Protein AF-0000000080246637 (afdb_homodimer)

Structure (mmCIF, N/CA/C/O backbone):
data_AF-0000000080246637-model_v1
#
loop_
_entity.id
_entity.type
_entity.pdbx_description
1 polymer 'BTB domain-containing protein'
#
loop_
_atom_site.group_PDB
_atom_site.id
_atom_site.type_symbol
_atom_site.label_atom_id
_atom_site.label_alt_id
_atom_site.label_comp_id
_atom_site.label_asym_id
_atom_site.label_entity_id
_atom_site.label_seq_id
_atom_site.pdbx_PDB_ins_code
_atom_site.Cartn_x
_atom_site.Cartn_y
_atom_site.Cartn_z
_atom_site.occupancy
_atom_site.B_iso_or_equiv
_atom_site.auth_seq_id
_atom_site.auth_comp_id
_atom_site.auth_asym_id
_atom_site.auth_atom_id
_atom_site.pdbx_PDB_model_num
ATOM 1 N N . MET A 1 1 ? 17.344 -1.914 19.312 1 28.52 1 MET A N 1
ATOM 2 C CA . MET A 1 1 ? 17.156 -2.797 18.172 1 28.52 1 MET A CA 1
ATOM 3 C C . MET A 1 1 ? 15.68 -3.088 17.938 1 28.52 1 MET A C 1
ATOM 5 O O . MET A 1 1 ? 15.039 -3.732 18.766 1 28.52 1 MET A O 1
ATOM 9 N N . LYS A 1 2 ? 14.945 -2.135 17.312 1 41.81 2 LYS A N 1
ATOM 10 C CA . LYS A 1 2 ? 13.5 -2.355 17.344 1 41.81 2 LYS A CA 1
ATOM 11 C C . LYS A 1 2 ? 13.148 -3.773 16.906 1 41.81 2 LYS A C 1
ATOM 13 O O . LYS A 1 2 ? 13.766 -4.312 15.984 1 41.81 2 LYS A O 1
ATOM 18 N N . LYS A 1 3 ? 12.688 -4.676 17.812 1 47.06 3 LYS A N 1
ATOM 19 C CA . LYS A 1 3 ? 12.352 -6.094 17.703 1 47.06 3 LYS A CA 1
ATOM 20 C C . LYS A 1 3 ? 11.656 -6.387 16.375 1 47.06 3 LYS A C 1
ATOM 22 O O . LYS A 1 3 ? 10.734 -5.676 15.977 1 47.06 3 LYS A O 1
ATOM 27 N N . CYS A 1 4 ? 12.594 -6.945 15.523 1 52.56 4 CYS A N 1
ATOM 28 C CA . CYS A 1 4 ? 11.945 -7.488 14.336 1 52.56 4 CYS A CA 1
ATOM 29 C C . CYS A 1 4 ? 10.742 -8.352 14.719 1 52.56 4 CYS A C 1
ATOM 31 O O . CYS A 1 4 ? 10.891 -9.344 15.438 1 52.56 4 CYS A O 1
ATOM 33 N N . ASN A 1 5 ? 9.609 -7.727 14.891 1 66.56 5 ASN A N 1
ATOM 34 C CA . ASN A 1 5 ? 8.414 -8.523 15.141 1 66.56 5 ASN A CA 1
ATOM 35 C C . ASN A 1 5 ? 8.016 -9.344 13.914 1 66.56 5 ASN A C 1
ATOM 37 O O . ASN A 1 5 ? 7.121 -8.945 13.164 1 66.56 5 ASN A O 1
ATOM 41 N N . TRP A 1 6 ? 8.883 -10.414 13.688 1 72.62 6 TRP A N 1
ATOM 42 C CA . TRP A 1 6 ? 8.586 -11.281 12.547 1 72.62 6 TRP A CA 1
ATOM 43 C C . TRP A 1 6 ? 7.203 -11.914 12.695 1 72.62 6 TRP A C 1
ATOM 45 O O . TRP A 1 6 ? 6.773 -12.234 13.805 1 72.62 6 TRP A O 1
ATOM 55 N N . GLY A 1 7 ? 6.508 -11.969 11.641 1 84.06 7 GLY A N 1
ATOM 56 C CA . GLY A 1 7 ? 5.246 -12.68 11.633 1 84.06 7 GLY A CA 1
ATOM 57 C C . GLY A 1 7 ? 4.047 -11.789 11.875 1 84.06 7 GLY A C 1
ATOM 58 O O . GLY A 1 7 ? 2.908 -12.258 11.922 1 84.06 7 GLY A O 1
ATOM 59 N N . TRP A 1 8 ? 4.328 -10.531 11.969 1 90 8 TRP A N 1
ATOM 60 C CA . TRP A 1 8 ? 3.242 -9.594 12.242 1 90 8 TRP A CA 1
ATOM 61 C C . TRP A 1 8 ? 2.24 -9.57 11.094 1 90 8 TRP A C 1
ATOM 63 O O . TRP A 1 8 ? 1.078 -9.203 11.281 1 90 8 TRP A O 1
ATOM 73 N N . GLN A 1 9 ? 2.643 -10.008 9.953 1 91.25 9 GLN A N 1
ATOM 74 C CA . GLN A 1 9 ? 1.816 -9.953 8.758 1 91.25 9 GLN A CA 1
ATOM 75 C C . GLN A 1 9 ? 0.563 -10.812 8.906 1 91.25 9 GLN A C 1
ATOM 77 O O . GLN A 1 9 ? -0.467 -10.531 8.297 1 91.25 9 GLN A O 1
ATOM 82 N N . GLY A 1 10 ? 0.674 -11.844 9.703 1 90.88 10 GLY A N 1
ATOM 83 C CA . GLY A 1 10 ? -0.47 -12.703 9.938 1 90.88 10 GLY A CA 1
ATOM 84 C C . GLY A 1 10 ? -1.619 -12 10.633 1 90.88 10 GLY A C 1
ATOM 85 O O . GLY A 1 10 ? -2.777 -12.406 10.492 1 90.88 10 GLY A O 1
ATOM 86 N N . SER A 1 11 ? -1.27 -10.953 11.312 1 90.88 11 SER A N 1
ATOM 87 C CA . SER A 1 11 ? -2.289 -10.211 12.047 1 90.88 11 SER A CA 1
ATOM 88 C C . SER A 1 11 ? -2.838 -9.055 11.211 1 90.88 11 SER A C 1
ATOM 90 O O . SER A 1 11 ? -3.871 -8.477 11.547 1 90.88 11 SER A O 1
ATOM 92 N N . ALA A 1 12 ? -2.137 -8.758 10.133 1 93.19 12 ALA A N 1
ATOM 93 C CA . ALA A 1 12 ? -2.557 -7.691 9.234 1 93.19 12 ALA A CA 1
ATOM 94 C C . ALA A 1 12 ? -3.248 -8.25 7.996 1 93.19 12 ALA A C 1
ATOM 96 O O . ALA A 1 12 ? -2.613 -8.445 6.957 1 93.19 12 ALA A O 1
ATOM 97 N N . LYS A 1 13 ? -4.52 -8.383 8.023 1 92.56 13 LYS A N 1
ATOM 98 C CA . LYS A 1 13 ? -5.281 -9.102 7.004 1 92.56 13 LYS A CA 1
ATOM 99 C C . LYS A 1 13 ? -5.477 -8.234 5.762 1 92.56 13 LYS A C 1
ATOM 101 O O . LYS A 1 13 ? -5.512 -8.75 4.641 1 92.56 13 LYS A O 1
ATOM 106 N N . LYS A 1 14 ? -5.57 -6.91 6.008 1 95.44 14 LYS A N 1
ATOM 107 C CA . LYS A 1 14 ? -5.828 -5.992 4.902 1 95.44 14 LYS A CA 1
ATOM 108 C C . LYS A 1 14 ? -4.59 -5.16 4.578 1 95.44 14 LYS A C 1
ATOM 110 O O . LYS A 1 14 ? -3.744 -4.934 5.449 1 95.44 14 LYS A O 1
ATOM 115 N N . LEU A 1 15 ? -4.539 -4.777 3.387 1 97.25 15 LEU A N 1
ATOM 116 C CA . LEU A 1 15 ? -3.445 -3.918 2.945 1 97.25 15 LEU A CA 1
ATOM 117 C C . LEU A 1 15 ? -3.354 -2.664 3.809 1 97.25 15 LEU A C 1
ATOM 119 O O . LEU A 1 15 ? -2.256 -2.219 4.152 1 97.25 15 LEU A O 1
ATOM 123 N N . ALA A 1 16 ? -4.504 -2.117 4.156 1 97.12 16 ALA A N 1
ATOM 124 C CA . ALA A 1 16 ? -4.547 -0.916 4.988 1 97.12 16 ALA A CA 1
ATOM 125 C C . ALA A 1 16 ? -3.859 -1.15 6.328 1 97.12 16 ALA A C 1
ATOM 127 O O . ALA A 1 16 ? -3.123 -0.289 6.816 1 97.12 16 ALA A O 1
ATOM 128 N N . ASP A 1 17 ? -4.086 -2.326 6.895 1 97.19 17 ASP A N 1
ATOM 129 C CA . ASP A 1 17 ? -3.451 -2.678 8.164 1 97.19 17 ASP A CA 1
ATOM 130 C C . ASP A 1 17 ? -1.939 -2.809 8 1 97.19 17 ASP A C 1
ATOM 132 O O . ASP A 1 17 ? -1.179 -2.375 8.867 1 97.19 17 ASP A O 1
ATOM 136 N N . ARG A 1 18 ? -1.53 -3.355 6.98 1 97.5 18 ARG A N 1
ATOM 137 C CA . ARG A 1 18 ? -0.109 -3.557 6.719 1 97.5 18 ARG A CA 1
ATOM 138 C C . ARG A 1 18 ? 0.598 -2.227 6.48 1 97.5 18 ARG A C 1
ATOM 140 O O . ARG A 1 18 ? 1.72 -2.021 6.953 1 97.5 18 ARG A O 1
ATOM 147 N N . GLY A 1 19 ? -0.069 -1.376 5.715 1 98.12 19 GLY A N 1
ATOM 148 C CA . GLY A 1 19 ? 0.477 -0.044 5.512 1 98.12 19 GLY A CA 1
ATOM 149 C C . GLY A 1 19 ? 0.604 0.751 6.797 1 98.12 19 GLY A C 1
ATOM 150 O O . GLY A 1 19 ? 1.607 1.434 7.016 1 98.12 19 GLY A O 1
ATOM 151 N N . ALA A 1 20 ? -0.453 0.662 7.625 1 97.56 20 ALA A N 1
ATOM 152 C CA . ALA A 1 20 ? -0.411 1.35 8.914 1 97.56 20 ALA A CA 1
ATOM 153 C C . ALA A 1 20 ? 0.743 0.84 9.773 1 97.56 20 ALA A C 1
ATOM 155 O O . ALA A 1 20 ? 1.457 1.629 10.391 1 97.56 20 ALA A O 1
ATOM 156 N N . TYR A 1 21 ? 0.922 -0.416 9.812 1 97.25 21 TYR A N 1
ATOM 157 C CA . TYR A 1 21 ? 2.008 -1.018 10.578 1 97.25 21 TYR A CA 1
ATOM 158 C C . TYR A 1 21 ? 3.363 -0.562 10.047 1 97.25 21 TYR A C 1
ATOM 160 O O . TYR A 1 21 ? 4.27 -0.264 10.828 1 97.25 21 TYR A O 1
ATOM 168 N N . LEU A 1 22 ? 3.512 -0.523 8.789 1 97.75 22 LEU A N 1
ATOM 169 C CA . LEU A 1 22 ? 4.746 -0.088 8.148 1 97.75 22 LEU A CA 1
ATOM 170 C C . LEU A 1 22 ? 5.125 1.32 8.594 1 97.75 22 LEU A C 1
ATOM 172 O O . LEU A 1 22 ? 6.27 1.569 8.984 1 97.75 22 LEU A O 1
ATOM 176 N N . LEU A 1 23 ? 4.16 2.193 8.516 1 97.75 23 LEU A N 1
ATOM 177 C CA . LEU A 1 23 ? 4.406 3.592 8.852 1 97.75 23 LEU A CA 1
ATOM 178 C C . LEU A 1 23 ? 4.793 3.742 10.32 1 97.75 23 LEU A C 1
ATOM 180 O O . LEU A 1 23 ? 5.66 4.555 10.656 1 97.75 23 LEU A O 1
ATOM 184 N N . LYS A 1 24 ? 4.18 2.943 11.102 1 96.38 24 LYS A N 1
ATOM 185 C CA . LYS A 1 24 ? 4.367 3.082 12.547 1 96.38 24 LYS A CA 1
ATOM 186 C C . LYS A 1 24 ? 5.637 2.375 13.008 1 96.38 24 LYS A C 1
ATOM 188 O O . LYS A 1 24 ? 6.34 2.863 13.898 1 96.38 24 LYS A O 1
ATOM 193 N N . ASN A 1 25 ? 5.965 1.169 12.352 1 95.94 25 ASN A N 1
ATOM 194 C CA . ASN A 1 25 ? 7.02 0.319 12.891 1 95.94 25 ASN A CA 1
ATOM 195 C C . ASN A 1 25 ? 8.219 0.258 11.953 1 95.94 25 ASN A C 1
ATOM 197 O O . ASN A 1 25 ? 9.297 -0.193 12.344 1 95.94 25 ASN A O 1
ATOM 201 N N . LEU A 1 26 ? 8.086 0.617 10.758 1 96.19 26 LEU A N 1
ATOM 202 C CA . LEU A 1 26 ? 9.141 0.705 9.758 1 96.19 26 LEU A CA 1
ATOM 203 C C . LEU A 1 26 ? 9.867 -0.628 9.617 1 96.19 26 LEU A C 1
ATOM 205 O O . LEU A 1 26 ? 11.102 -0.678 9.672 1 96.19 26 LEU A O 1
ATOM 209 N N . PRO A 1 27 ? 9.125 -1.718 9.438 1 94.38 27 PRO A N 1
ATOM 210 C CA . PRO A 1 27 ? 9.82 -2.982 9.18 1 94.38 27 PRO A CA 1
ATOM 211 C C . PRO A 1 27 ? 10.688 -2.934 7.922 1 94.38 27 PRO A C 1
ATOM 213 O O . PRO A 1 27 ? 11.586 -3.76 7.758 1 94.38 27 PRO A O 1
ATOM 216 N N . PHE A 1 28 ? 10.328 -2.07 7.074 1 95.62 28 PHE A N 1
ATOM 217 C CA . PHE A 1 28 ? 11.164 -1.709 5.93 1 95.62 28 PHE A CA 1
ATOM 218 C C . PHE A 1 28 ? 11.719 -0.301 6.094 1 95.62 28 PHE A C 1
ATOM 220 O O . PHE A 1 28 ? 10.992 0.626 6.449 1 95.62 28 PHE A O 1
ATOM 227 N N . PRO A 1 29 ? 12.938 -0.172 5.867 1 95.44 29 PRO A N 1
ATOM 228 C CA . PRO A 1 29 ? 13.555 1.123 6.16 1 95.44 29 PRO A CA 1
ATOM 229 C C . PRO A 1 29 ? 12.969 2.26 5.328 1 95.44 29 PRO A C 1
ATOM 231 O O . PRO A 1 29 ? 12.727 2.094 4.129 1 95.44 29 PRO A O 1
ATOM 234 N N . ALA A 1 30 ? 12.758 3.352 5.992 1 97.75 30 ALA A N 1
ATOM 235 C CA . ALA A 1 30 ? 12.305 4.559 5.301 1 97.75 30 ALA A CA 1
ATOM 236 C C . ALA A 1 30 ? 13.375 5.074 4.348 1 97.75 30 ALA A C 1
ATOM 238 O O . ALA A 1 30 ? 14.57 4.895 4.59 1 97.75 30 ALA A O 1
ATOM 239 N N . ASP A 1 31 ? 12.922 5.73 3.287 1 97.06 31 ASP A N 1
ATOM 240 C CA . ASP A 1 31 ? 13.883 6.266 2.328 1 97.06 31 ASP A CA 1
ATOM 241 C C . ASP A 1 31 ? 13.719 7.77 2.154 1 97.06 31 ASP A C 1
ATOM 243 O O . ASP A 1 31 ? 14.367 8.383 1.309 1 97.06 31 ASP A O 1
ATOM 247 N N . ILE A 1 32 ? 12.852 8.398 2.949 1 98.12 32 ILE A N 1
ATOM 248 C CA . ILE A 1 32 ? 12.68 9.844 2.963 1 98.12 32 ILE A CA 1
ATOM 249 C C . ILE A 1 32 ? 12.289 10.305 4.363 1 98.12 32 ILE A C 1
ATOM 251 O O . ILE A 1 32 ? 11.602 9.586 5.09 1 98.12 32 ILE A O 1
ATOM 255 N N . VAL A 1 33 ? 12.734 11.43 4.707 1 98.19 33 VAL A N 1
ATOM 256 C CA . VAL A 1 33 ? 12.391 12.023 5.996 1 98.19 33 VAL A CA 1
ATOM 257 C C . VAL A 1 33 ? 11.797 13.414 5.777 1 98.19 3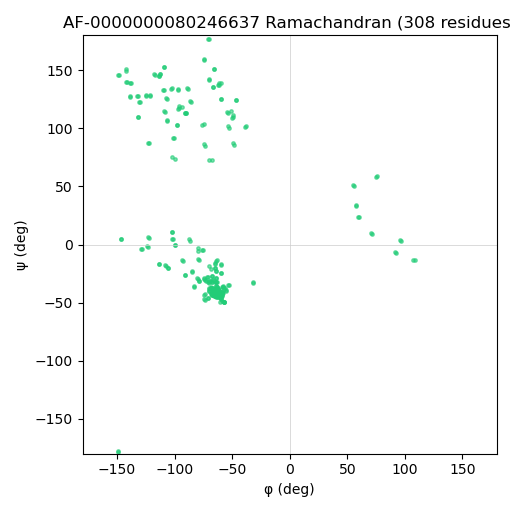3 VAL A C 1
ATOM 259 O O . VAL A 1 33 ? 12.391 14.25 5.094 1 98.19 33 VAL A O 1
ATOM 262 N N . PHE A 1 34 ? 10.703 13.586 6.352 1 97.62 34 PHE A N 1
ATOM 263 C CA . PHE A 1 34 ? 10.062 14.898 6.297 1 97.62 34 PHE A CA 1
ATOM 264 C C . PHE A 1 34 ? 10.375 15.703 7.551 1 97.62 34 PHE A C 1
ATOM 266 O O . PHE A 1 34 ? 10.289 15.188 8.664 1 97.62 34 PHE A O 1
ATOM 273 N N . GLU A 1 35 ? 10.734 16.906 7.355 1 96.5 35 GLU A N 1
ATOM 274 C CA . GLU A 1 35 ? 11 17.828 8.461 1 96.5 35 GLU A CA 1
ATOM 275 C C . GLU A 1 35 ? 9.891 18.859 8.594 1 96.5 35 GLU A C 1
ATOM 277 O O . GLU A 1 35 ? 9.781 19.766 7.773 1 96.5 35 GLU A O 1
ATOM 282 N N . CYS A 1 36 ? 9.141 18.672 9.586 1 93.88 36 CYS A N 1
ATOM 283 C CA . CYS A 1 36 ? 8.055 19.609 9.844 1 93.88 36 CYS A CA 1
ATOM 284 C C . CYS A 1 36 ? 8.5 20.734 10.766 1 93.88 36 CYS A C 1
ATOM 286 O O . CYS A 1 36 ? 8.875 20.484 11.914 1 93.88 36 CYS A O 1
ATOM 288 N N . ASP A 1 37 ? 8.531 21.875 10.227 1 87.44 37 ASP A N 1
ATOM 289 C CA . ASP A 1 37 ? 8.859 23.062 11.023 1 87.44 37 ASP A CA 1
ATOM 290 C C . ASP A 1 37 ? 7.59 23.797 11.453 1 87.44 37 ASP A C 1
ATOM 292 O O . ASP A 1 37 ? 6.871 24.344 10.617 1 87.44 37 ASP A O 1
ATOM 296 N N . HIS A 1 38 ? 7.273 23.594 12.688 1 80.75 38 HIS A N 1
ATOM 297 C CA . HIS A 1 38 ? 6.094 24.266 13.227 1 80.75 38 HIS A CA 1
ATOM 298 C C . HIS A 1 38 ? 6.41 24.953 14.555 1 80.75 38 HIS A C 1
ATOM 300 O O . HIS A 1 38 ? 6.879 24.312 15.5 1 80.75 38 HIS A O 1
ATOM 306 N N . ASP A 1 39 ? 6.195 26.234 14.68 1 80.44 39 ASP A N 1
ATOM 307 C CA . ASP A 1 39 ? 6.371 27.062 15.867 1 80.44 39 ASP A CA 1
ATOM 308 C C . ASP A 1 39 ? 7.805 26.984 16.391 1 80.44 39 ASP A C 1
ATOM 310 O O . ASP A 1 39 ? 8.031 26.906 17.594 1 80.44 39 ASP A O 1
ATOM 314 N N . GLY A 1 40 ? 8.797 26.844 15.523 1 81.25 40 GLY A N 1
ATOM 315 C CA . GLY A 1 40 ? 10.203 26.875 15.914 1 81.25 40 GLY A CA 1
ATOM 316 C C . GLY A 1 40 ? 10.758 25.5 16.219 1 81.25 40 GLY A C 1
ATOM 317 O O . GLY A 1 40 ? 11.945 25.359 16.531 1 81.25 40 GLY A O 1
ATOM 318 N N . VAL A 1 41 ? 9.945 24.531 16.25 1 86.62 41 VAL A N 1
ATOM 319 C CA . VAL A 1 41 ? 10.391 23.172 16.531 1 86.62 41 VAL A CA 1
ATOM 320 C C . VAL A 1 41 ? 10.367 22.344 15.25 1 86.62 41 VAL A C 1
ATOM 322 O O . VAL A 1 41 ? 9.375 22.359 14.516 1 86.62 41 VAL A O 1
ATOM 325 N N . VAL A 1 42 ? 11.484 21.75 14.938 1 90.38 42 VAL A N 1
ATOM 326 C CA . VAL A 1 42 ? 11.555 20.875 13.766 1 90.38 42 VAL A CA 1
ATOM 327 C C . VAL A 1 42 ? 11.367 19.422 14.188 1 90.38 42 VAL A C 1
ATOM 329 O O . VAL A 1 42 ? 12.102 18.922 15.039 1 90.38 42 VAL A O 1
ATOM 332 N N . GLU A 1 43 ? 10.328 18.828 13.695 1 94.69 43 GLU A N 1
ATOM 333 C CA . GLU A 1 43 ? 10.086 17.406 13.922 1 94.69 43 GLU A CA 1
ATOM 334 C C . GLU A 1 43 ? 10.203 16.609 12.625 1 94.69 43 GLU A C 1
ATOM 336 O O . GLU A 1 43 ? 9.891 17.125 11.547 1 94.69 43 GLU A O 1
ATOM 341 N N . THR A 1 44 ? 10.68 15.398 12.789 1 96.31 44 THR A N 1
ATOM 342 C CA . THR A 1 44 ? 10.938 14.602 11.594 1 96.31 44 THR A CA 1
ATOM 343 C C . THR A 1 44 ? 10 13.406 11.523 1 96.31 44 THR A C 1
ATOM 345 O O . THR A 1 44 ? 9.602 12.859 12.555 1 96.31 44 THR A O 1
ATOM 348 N N . ILE A 1 45 ? 9.586 13.008 10.328 1 97.56 45 ILE A N 1
ATOM 349 C CA . ILE A 1 45 ? 8.734 11.852 10.078 1 97.56 45 ILE A CA 1
ATOM 350 C C . ILE A 1 45 ? 9.328 11.008 8.953 1 97.56 45 ILE A C 1
ATOM 352 O O . ILE A 1 45 ? 9.375 11.438 7.801 1 97.56 45 ILE A O 1
ATOM 356 N N . PRO A 1 46 ? 9.82 9.836 9.32 1 98.38 46 PRO A N 1
ATOM 357 C CA . PRO A 1 46 ? 10.273 8.938 8.258 1 98.38 46 PRO A CA 1
ATOM 358 C C . PRO A 1 46 ? 9.117 8.367 7.434 1 98.38 46 PRO A C 1
ATOM 360 O O . PRO A 1 46 ? 8.039 8.102 7.973 1 98.38 46 PRO A O 1
ATOM 363 N N . ALA A 1 47 ? 9.289 8.234 6.168 1 98.5 47 ALA A N 1
ATOM 364 C CA . ALA A 1 47 ? 8.258 7.711 5.266 1 98.5 47 ALA A CA 1
ATOM 365 C C . ALA A 1 47 ? 8.891 6.973 4.09 1 98.5 47 ALA A C 1
ATOM 367 O O . ALA A 1 47 ? 10.094 6.723 4.078 1 98.5 47 ALA A O 1
ATOM 368 N N . HIS A 1 48 ? 8.125 6.484 3.189 1 98.56 48 HIS A N 1
ATOM 369 C CA . HIS A 1 48 ? 8.555 5.766 1.995 1 98.56 48 HIS A CA 1
ATOM 370 C C . HIS A 1 48 ? 8.07 6.461 0.729 1 98.56 48 HIS A C 1
ATOM 372 O O . HIS A 1 48 ? 6.871 6.695 0.566 1 98.56 48 HIS A O 1
ATOM 378 N N . LYS A 1 49 ? 8.961 6.723 -0.189 1 98.19 49 LYS A N 1
ATOM 379 C CA . LYS A 1 49 ? 8.641 7.457 -1.41 1 98.19 49 LYS A CA 1
ATOM 380 C C . LYS A 1 49 ? 7.516 6.777 -2.182 1 98.19 49 LYS A C 1
ATOM 382 O O . LYS A 1 49 ? 6.641 7.449 -2.734 1 98.19 49 LYS A O 1
ATOM 387 N N . ILE A 1 50 ? 7.527 5.457 -2.18 1 98.19 50 ILE A N 1
ATOM 388 C CA . ILE A 1 50 ? 6.609 4.711 -3.033 1 98.19 50 ILE A CA 1
ATOM 389 C C . ILE A 1 50 ? 5.172 4.984 -2.607 1 98.19 50 ILE A C 1
ATOM 391 O O . ILE A 1 50 ? 4.289 5.156 -3.453 1 98.19 50 ILE A O 1
ATOM 395 N N . PHE A 1 51 ? 4.848 5.098 -1.33 1 98.38 51 PHE A N 1
ATOM 396 C CA . PHE A 1 51 ? 3.498 5.371 -0.847 1 98.38 51 PHE A CA 1
ATOM 397 C C . PHE A 1 51 ? 3.102 6.812 -1.143 1 98.38 51 PHE A C 1
ATOM 399 O O . PHE A 1 51 ? 1.919 7.109 -1.327 1 98.38 51 PHE A O 1
ATOM 406 N N . LEU A 1 52 ? 4.07 7.676 -1.215 1 97.88 52 LEU A N 1
ATOM 407 C CA . LEU A 1 52 ? 3.818 9.07 -1.575 1 97.88 52 LEU A CA 1
ATOM 408 C C . LEU A 1 52 ? 3.521 9.195 -3.064 1 97.88 52 LEU A C 1
ATOM 410 O O . LEU A 1 52 ? 2.58 9.891 -3.457 1 97.88 52 LEU A O 1
ATOM 414 N N . VAL A 1 53 ? 4.293 8.5 -3.846 1 97.19 53 VAL A N 1
ATOM 415 C CA . VAL A 1 53 ? 4.184 8.578 -5.297 1 97.19 53 VAL A CA 1
ATOM 416 C C . VAL A 1 53 ? 2.828 8.031 -5.746 1 97.19 53 VAL A C 1
ATOM 418 O O . VAL A 1 53 ? 2.162 8.625 -6.598 1 97.19 53 VAL A O 1
ATOM 421 N N . ILE A 1 54 ? 2.387 6.945 -5.145 1 97.06 54 ILE A N 1
ATOM 422 C CA . ILE A 1 54 ? 1.157 6.328 -5.633 1 97.06 54 ILE A CA 1
ATOM 423 C C . ILE A 1 54 ? -0.051 7.098 -5.102 1 97.06 54 ILE A C 1
ATOM 425 O O . ILE A 1 54 ? -1.168 6.93 -5.598 1 97.06 54 ILE A O 1
ATOM 429 N N . GLY A 1 55 ? 0.143 7.973 -4.141 1 97.56 55 GLY A N 1
ATOM 430 C CA . GLY A 1 55 ? -0.988 8.672 -3.551 1 97.56 55 GLY A CA 1
ATOM 431 C C . GLY A 1 55 ? -1.06 10.133 -3.945 1 97.56 55 GLY A C 1
ATOM 432 O O . GLY A 1 55 ? -2.105 10.773 -3.801 1 97.56 55 GLY A O 1
ATOM 433 N N . SER A 1 56 ? 0.036 10.633 -4.418 1 97.12 56 SER A N 1
ATOM 434 C CA . SER A 1 56 ? 0.119 12.07 -4.648 1 97.12 56 SER A CA 1
ATOM 435 C C . SER A 1 56 ? 0.839 12.383 -5.953 1 97.12 56 SER A C 1
ATOM 437 O O . SER A 1 56 ? 2.006 12.023 -6.129 1 97.12 56 SER A O 1
ATOM 439 N N . GLU A 1 57 ? 0.214 13.156 -6.777 1 96.06 57 GLU A N 1
ATOM 440 C CA . GLU A 1 57 ? 0.833 13.539 -8.047 1 96.06 57 GLU A CA 1
ATOM 441 C C . GLU A 1 57 ? 2.021 14.469 -7.816 1 96.06 57 GLU A C 1
ATOM 443 O O . GLU A 1 57 ? 2.994 14.438 -8.57 1 96.06 57 GLU A O 1
ATOM 448 N N . VAL A 1 58 ? 1.956 15.234 -6.824 1 96.19 58 VAL A N 1
ATOM 449 C CA . VAL A 1 58 ? 3.025 16.172 -6.496 1 96.19 58 VAL A CA 1
ATOM 450 C C . VAL A 1 58 ? 4.273 15.406 -6.062 1 96.19 58 VAL A C 1
ATOM 452 O O . VAL A 1 58 ? 5.375 15.68 -6.543 1 96.19 58 VAL A O 1
ATOM 455 N N . PHE A 1 59 ? 4.09 14.422 -5.273 1 96.5 59 PHE A N 1
ATOM 456 C CA . PHE A 1 59 ? 5.238 13.633 -4.84 1 96.5 59 PHE A CA 1
ATOM 457 C C . PHE A 1 59 ? 5.746 12.742 -5.973 1 96.5 59 PHE A C 1
ATOM 459 O O . PHE A 1 59 ? 6.938 12.445 -6.051 1 96.5 59 PHE A O 1
ATOM 466 N N . GLU A 1 60 ? 4.824 12.344 -6.812 1 96.62 60 GLU A N 1
ATOM 467 C CA . GLU A 1 60 ? 5.289 11.625 -7.992 1 96.62 60 GLU A CA 1
ATOM 468 C C . GLU A 1 60 ? 6.223 12.5 -8.836 1 96.62 60 GLU A C 1
ATOM 470 O O . GLU A 1 60 ? 7.285 12.047 -9.258 1 96.62 60 GLU A O 1
ATOM 475 N N . ALA A 1 61 ? 5.848 13.703 -9.055 1 94.44 61 ALA A N 1
ATOM 476 C CA . ALA A 1 61 ? 6.684 14.633 -9.805 1 94.44 61 ALA A CA 1
ATOM 477 C C . ALA A 1 61 ? 7.996 14.906 -9.07 1 94.44 61 ALA A C 1
ATOM 479 O O . ALA A 1 61 ? 9.055 14.992 -9.695 1 94.44 61 ALA A O 1
ATOM 480 N N . MET A 1 62 ? 7.961 14.953 -7.785 1 94.25 62 MET A N 1
ATOM 481 C CA . MET A 1 62 ? 9.125 15.289 -6.969 1 94.25 62 MET A CA 1
ATOM 482 C C . MET A 1 62 ? 10.156 14.172 -7.004 1 94.25 62 MET A C 1
ATOM 484 O O . MET A 1 62 ? 11.359 14.43 -7.105 1 94.25 62 MET A O 1
ATOM 488 N N . PHE A 1 63 ? 9.641 12.906 -7.012 1 95 63 PHE A N 1
ATOM 489 C CA . PHE A 1 63 ? 10.562 11.789 -6.832 1 95 63 PHE A CA 1
ATOM 490 C C . PHE A 1 63 ? 10.797 11.062 -8.148 1 95 63 PHE A C 1
ATOM 492 O O . PHE A 1 63 ? 11.766 10.312 -8.289 1 95 63 PHE A O 1
ATOM 499 N N . CYS A 1 64 ? 9.898 11.219 -9.102 1 93.19 64 CYS A N 1
ATOM 500 C CA . CYS A 1 64 ? 10.016 10.469 -10.344 1 93.19 64 CYS A CA 1
ATOM 501 C C . CYS A 1 64 ? 10.047 11.406 -11.547 1 93.19 64 CYS A C 1
ATOM 503 O O . CYS A 1 64 ? 10.125 10.953 -12.695 1 93.19 64 CYS A O 1
ATOM 505 N N . GLY A 1 65 ? 9.953 12.594 -11.344 1 90.69 65 GLY A N 1
ATOM 506 C CA . GLY A 1 65 ? 9.961 13.555 -12.438 1 90.69 65 GLY A CA 1
ATOM 507 C C . GLY A 1 65 ? 11.328 13.695 -13.094 1 90.69 65 GLY A C 1
ATOM 508 O O . GLY A 1 65 ? 12.305 13.086 -12.641 1 90.69 65 GLY A O 1
ATOM 509 N N . LEU A 1 66 ? 11.398 14.469 -14.109 1 90.12 66 LEU A N 1
ATOM 510 C CA . LEU A 1 66 ? 12.594 14.664 -14.922 1 90.12 66 LEU A CA 1
ATOM 511 C C . LEU A 1 66 ? 13.711 15.289 -14.102 1 90.12 66 LEU A C 1
ATOM 513 O O . LEU A 1 66 ? 14.883 14.969 -14.297 1 90.12 66 LEU A O 1
ATOM 517 N N . ASN A 1 67 ? 13.367 16.094 -13.164 1 91.44 67 ASN A N 1
ATOM 518 C CA . ASN A 1 67 ? 14.344 16.797 -12.344 1 91.44 67 ASN A CA 1
ATOM 519 C C . ASN A 1 67 ? 14.5 16.141 -10.969 1 91.44 67 ASN A C 1
ATOM 521 O O . ASN A 1 67 ? 15.102 16.734 -10.07 1 91.44 67 ASN A O 1
ATOM 525 N N . ALA A 1 68 ? 13.93 14.984 -10.852 1 90.62 68 ALA A N 1
ATOM 526 C CA . ALA A 1 68 ? 13.969 14.328 -9.555 1 90.62 68 ALA A CA 1
ATOM 527 C C . ALA A 1 68 ? 15.398 13.938 -9.18 1 90.62 68 ALA A C 1
ATOM 529 O O . ALA A 1 68 ? 16.172 13.484 -10.031 1 90.62 68 ALA A O 1
ATOM 530 N N . ASP A 1 69 ? 15.758 14.203 -7.965 1 91.81 69 ASP A N 1
ATOM 531 C CA . ASP A 1 69 ? 17.031 13.781 -7.387 1 91.81 69 ASP A CA 1
ATOM 532 C C . ASP A 1 69 ? 16.891 12.406 -6.727 1 91.81 69 ASP A C 1
ATOM 534 O O . ASP A 1 69 ? 16.266 12.273 -5.676 1 91.81 69 ASP A O 1
ATOM 538 N N . PRO A 1 70 ? 17.547 11.469 -7.297 1 86.81 70 PRO A N 1
ATOM 539 C CA . PRO A 1 70 ? 17.438 10.125 -6.727 1 86.81 70 PRO A CA 1
ATOM 540 C C . PRO A 1 70 ? 18.016 10.031 -5.316 1 86.81 70 PRO A C 1
ATOM 542 O O . PRO A 1 70 ? 17.688 9.109 -4.57 1 86.81 70 PRO A O 1
ATOM 545 N N . LEU A 1 71 ? 18.781 10.984 -4.953 1 91.44 71 LEU A N 1
ATOM 546 C CA . LEU A 1 71 ? 19.453 10.922 -3.664 1 91.44 71 LEU A CA 1
ATOM 547 C C . LEU A 1 71 ? 18.719 11.75 -2.617 1 91.44 71 LEU A C 1
ATOM 549 O O . LEU A 1 71 ? 19.109 11.758 -1.445 1 91.44 71 LEU A O 1
ATOM 553 N N . MET A 1 72 ? 17.688 12.328 -3.084 1 93.62 72 MET A N 1
ATOM 554 C CA . MET A 1 72 ? 16.938 13.133 -2.129 1 93.62 72 MET A CA 1
ATOM 555 C C . MET A 1 72 ? 16.453 12.281 -0.96 1 93.62 72 MET A C 1
ATOM 557 O O . MET A 1 72 ? 15.781 11.266 -1.162 1 93.62 72 MET A O 1
ATOM 561 N N . SER A 1 73 ? 16.812 12.727 0.272 1 96.12 73 SER A N 1
ATOM 562 C CA . SER A 1 73 ? 16.438 11.914 1.426 1 96.12 73 SER A CA 1
ATOM 563 C C . SER A 1 73 ? 15.727 12.758 2.48 1 96.12 73 SER A C 1
ATOM 565 O O . SER A 1 73 ? 15.281 12.234 3.502 1 96.12 73 SER A O 1
ATOM 567 N N . LYS A 1 74 ? 15.648 14.062 2.211 1 96.5 74 LYS A N 1
ATOM 568 C CA . LYS A 1 74 ? 14.977 14.953 3.154 1 96.5 74 LYS A CA 1
ATOM 569 C C . LYS A 1 74 ? 14.102 15.969 2.424 1 96.5 74 LYS A C 1
ATOM 571 O O . LYS A 1 74 ? 14.492 16.5 1.382 1 96.5 74 LYS A O 1
ATOM 576 N N . VAL A 1 75 ? 12.961 16.188 2.982 1 95.88 75 VAL A N 1
ATOM 577 C CA . VAL A 1 75 ? 12.047 17.203 2.461 1 95.88 75 VAL A CA 1
ATOM 578 C C . VAL A 1 75 ? 11.547 18.078 3.604 1 95.88 75 VAL A C 1
ATOM 580 O O . VAL A 1 75 ? 11.07 17.578 4.621 1 95.88 75 VAL A O 1
ATOM 583 N N . ALA A 1 76 ? 11.672 19.297 3.469 1 94.25 76 ALA A N 1
ATOM 584 C CA . ALA A 1 76 ? 11.172 20.25 4.461 1 94.25 76 ALA A CA 1
ATOM 585 C C . ALA A 1 76 ? 9.703 20.578 4.195 1 94.25 76 ALA A C 1
ATOM 587 O O . ALA A 1 76 ? 9.328 20.906 3.062 1 94.25 76 ALA A O 1
ATOM 588 N N . ILE A 1 77 ? 8.953 20.359 5.105 1 91.38 77 ILE A N 1
ATOM 589 C CA . ILE A 1 77 ? 7.543 20.734 5.062 1 91.38 77 ILE A CA 1
ATOM 590 C C . ILE A 1 77 ? 7.289 21.906 6 1 91.38 77 ILE A C 1
ATOM 592 O O . ILE A 1 77 ? 7.523 21.812 7.207 1 91.38 77 ILE A O 1
ATOM 596 N N . SER A 1 78 ? 6.941 22.984 5.332 1 84.56 78 SER A N 1
ATOM 597 C CA . SER A 1 78 ? 6.695 24.188 6.129 1 84.56 78 SER A CA 1
ATOM 598 C C . SER A 1 78 ? 5.203 24.438 6.289 1 84.56 78 SER A C 1
ATOM 600 O O . SER A 1 78 ? 4.406 24.078 5.426 1 84.56 78 SER A O 1
ATOM 602 N N . ASN A 1 79 ? 4.715 24.75 7.418 1 82.38 79 ASN A N 1
ATOM 603 C CA . ASN A 1 79 ? 3.361 25.25 7.594 1 82.38 79 ASN A CA 1
ATOM 604 C C . ASN A 1 79 ? 2.447 24.219 8.234 1 82.38 79 ASN A C 1
ATOM 606 O O . ASN A 1 79 ? 1.313 24.531 8.609 1 82.38 79 ASN A O 1
ATOM 610 N N . TYR A 1 80 ? 3.025 23 8.211 1 89.81 80 TYR A N 1
ATOM 611 C CA . TYR A 1 80 ? 2.135 22.016 8.805 1 89.81 80 TYR A CA 1
ATOM 612 C C . TYR A 1 80 ? 2.762 21.391 10.047 1 89.81 80 TYR A C 1
ATOM 614 O O . TYR A 1 80 ? 3.977 21.188 10.102 1 89.81 80 TYR A O 1
ATOM 622 N N . SER A 1 81 ? 1.91 21.094 10.945 1 89.69 81 SER A N 1
ATOM 623 C CA . SER A 1 81 ? 2.361 20.375 12.133 1 89.69 81 SER A CA 1
ATOM 624 C C . SER A 1 81 ? 2.643 18.906 11.828 1 89.69 81 SER A C 1
ATOM 626 O O . SER A 1 81 ? 2.16 18.375 10.82 1 89.69 81 SER A O 1
ATOM 628 N N . LYS A 1 82 ? 3.436 18.312 12.672 1 93.56 82 LYS A N 1
ATOM 629 C CA . LYS A 1 82 ? 3.709 16.891 12.547 1 93.56 82 LYS A CA 1
ATOM 630 C C . LYS A 1 82 ? 2.42 16.062 12.602 1 93.56 82 LYS A C 1
ATOM 632 O O . LYS A 1 82 ? 2.256 15.109 11.844 1 93.56 82 LYS A O 1
ATOM 637 N N . ALA A 1 83 ? 1.521 16.531 13.43 1 92.38 83 ALA A N 1
ATOM 638 C CA . ALA A 1 83 ? 0.255 15.812 13.594 1 92.38 83 ALA A CA 1
ATOM 639 C C . ALA A 1 83 ? -0.549 15.828 12.297 1 92.38 83 ALA A C 1
ATOM 641 O O . ALA A 1 83 ? -1.111 14.805 11.891 1 92.38 83 ALA A O 1
ATOM 642 N N . THR A 1 84 ? -0.591 16.938 11.633 1 93 84 THR A N 1
ATOM 643 C CA . THR A 1 84 ? -1.331 17.062 10.383 1 93 84 THR A CA 1
ATOM 644 C C . THR A 1 84 ? -0.702 16.203 9.289 1 93 84 THR A C 1
ATOM 646 O O . THR A 1 84 ? -1.403 15.477 8.586 1 93 84 THR A O 1
ATOM 649 N N . PHE A 1 85 ? 0.584 16.266 9.234 1 95.56 85 PHE A N 1
ATOM 650 C CA . PHE A 1 85 ? 1.255 15.516 8.188 1 95.56 85 PHE A CA 1
ATOM 651 C C . PHE A 1 85 ? 1.168 14.016 8.453 1 95.56 85 PHE A C 1
ATOM 653 O O . PHE A 1 85 ? 1.051 13.219 7.523 1 95.56 85 PHE A O 1
ATOM 660 N N . GLN A 1 86 ? 1.173 13.727 9.75 1 96.25 86 GLN A N 1
ATOM 661 C CA . GLN A 1 86 ? 0.976 12.32 10.117 1 96.25 86 GLN A CA 1
ATOM 662 C C . GLN A 1 86 ? -0.395 11.828 9.664 1 96.25 86 GLN A C 1
ATOM 664 O O . GLN A 1 86 ? -0.516 10.719 9.141 1 96.25 86 GLN A O 1
ATOM 669 N N . ALA A 1 87 ? -1.381 12.617 9.844 1 95.56 87 ALA A N 1
ATOM 670 C CA . ALA A 1 87 ? -2.721 12.266 9.383 1 95.56 87 ALA A CA 1
ATOM 671 C C . ALA A 1 87 ? -2.756 12.094 7.871 1 95.56 87 ALA A C 1
ATOM 673 O O . ALA A 1 87 ? -3.428 11.195 7.355 1 95.56 87 ALA A O 1
ATOM 674 N N . PHE A 1 88 ? -2.035 12.977 7.25 1 97 88 PHE A N 1
ATOM 675 C CA . PHE A 1 88 ? -1.899 12.914 5.801 1 97 88 PHE A CA 1
ATOM 676 C C . PHE A 1 88 ? -1.27 11.594 5.371 1 97 88 PHE A C 1
ATOM 678 O O . PHE A 1 88 ? -1.79 10.906 4.488 1 97 88 PHE A O 1
ATOM 685 N N . LEU A 1 89 ? -0.221 11.156 6.043 1 97.94 89 LEU A N 1
ATOM 686 C CA . LEU A 1 89 ? 0.457 9.898 5.746 1 97.94 89 LEU A CA 1
ATOM 687 C C . LEU A 1 89 ? -0.429 8.703 6.094 1 97.94 89 LEU A C 1
ATOM 689 O O . LEU A 1 89 ? -0.43 7.695 5.383 1 97.94 89 LEU A O 1
ATOM 693 N N . ASP A 1 90 ? -1.173 8.844 7.172 1 97.62 90 ASP A N 1
ATOM 694 C CA . ASP A 1 90 ? -2.074 7.766 7.562 1 97.62 90 ASP A CA 1
ATOM 695 C C . ASP A 1 90 ? -3.076 7.457 6.453 1 97.62 90 ASP A C 1
ATOM 697 O O . ASP A 1 90 ? -3.418 6.293 6.223 1 97.62 90 ASP A O 1
ATOM 701 N N . PHE A 1 91 ? -3.467 8.469 5.812 1 97.56 91 PHE A N 1
ATOM 702 C CA . PHE A 1 91 ? -4.387 8.258 4.703 1 97.56 91 PHE A CA 1
ATOM 703 C C . PHE A 1 91 ? -3.676 7.586 3.533 1 97.56 91 PHE A C 1
ATOM 705 O O . PHE A 1 91 ? -4.18 6.613 2.969 1 97.56 91 PHE A O 1
ATOM 712 N N . LEU A 1 92 ? -2.543 8.047 3.182 1 98.19 92 LEU A N 1
ATOM 713 C CA . LEU A 1 92 ? -1.812 7.539 2.023 1 98.19 92 LEU A CA 1
ATOM 714 C C . LEU A 1 92 ? -1.405 6.082 2.232 1 98.19 92 LEU A C 1
ATOM 716 O O . LEU A 1 92 ? -1.394 5.297 1.283 1 98.19 92 LEU A O 1
ATOM 720 N N . TYR A 1 93 ? -1.128 5.695 3.475 1 98.25 93 TYR A N 1
ATOM 721 C CA . TYR A 1 93 ? -0.608 4.363 3.77 1 98.25 93 TYR A CA 1
ATOM 722 C C . TYR A 1 93 ? -1.742 3.383 4.043 1 98.25 93 TYR A C 1
ATOM 724 O O . TYR A 1 93 ? -1.584 2.174 3.855 1 98.25 93 TYR A O 1
ATOM 732 N N . ALA A 1 94 ? -2.881 3.949 4.504 1 97.94 94 ALA A N 1
ATOM 733 C CA . ALA A 1 94 ? -3.824 3 5.086 1 97.94 94 ALA A CA 1
ATOM 734 C C . ALA A 1 94 ? -5.266 3.434 4.832 1 97.94 94 ALA A C 1
ATOM 736 O O . ALA A 1 94 ? -6.203 2.834 5.363 1 97.94 94 ALA A O 1
ATOM 737 N N . ASP A 1 95 ? -5.469 4.449 4.109 1 96.69 95 ASP A N 1
ATOM 738 C CA . ASP A 1 95 ? -6.801 5 3.861 1 96.69 95 ASP A CA 1
ATOM 739 C C . ASP A 1 95 ? -7.477 5.41 5.168 1 96.69 95 ASP A C 1
ATOM 741 O O . ASP A 1 95 ? -8.703 5.363 5.281 1 96.69 95 ASP A O 1
ATOM 745 N N . GLN A 1 96 ? -6.637 5.676 6.16 1 93.31 96 GLN A N 1
ATOM 746 C CA . GLN A 1 96 ? -7.176 6.094 7.449 1 93.31 96 GLN A CA 1
ATOM 747 C C . GLN A 1 96 ? -7.34 7.613 7.512 1 93.31 96 GLN A C 1
ATOM 749 O O . GLN A 1 96 ? -6.477 8.352 7.035 1 93.31 96 GLN A O 1
ATOM 754 N N . HIS A 1 97 ? -8.375 7.992 7.965 1 83.12 97 HIS A N 1
ATOM 755 C CA . HIS A 1 97 ? -8.617 9.422 8.125 1 83.12 97 HIS A CA 1
ATOM 756 C C . HIS A 1 97 ? -9.391 9.711 9.406 1 83.12 97 HIS A C 1
ATOM 758 O O . HIS A 1 97 ? -10.078 8.836 9.93 1 83.12 97 HIS A O 1
ATOM 764 N N . PRO A 1 98 ? -8.969 10.805 10.062 1 71 98 PRO A N 1
ATOM 765 C CA . PRO A 1 98 ? -9.57 11.133 11.359 1 71 98 PRO A CA 1
ATOM 766 C C . PRO A 1 98 ? -11.094 11.047 11.336 1 71 98 PRO A C 1
ATOM 768 O O . PRO A 1 98 ? -11.719 11.305 10.305 1 71 98 PRO A O 1
ATOM 771 N N . SER A 1 99 ? -11.445 10.133 12.375 1 65.5 99 SER A N 1
ATOM 772 C CA . SER A 1 99 ? -12.891 9.961 12.531 1 65.5 99 SER A CA 1
ATOM 773 C C . SER A 1 99 ? -13.602 11.305 12.641 1 65.5 99 SER A C 1
ATOM 775 O O . SER A 1 99 ? -13.07 12.242 13.234 1 65.5 99 SER A O 1
ATOM 777 N N . PHE A 1 100 ? -14.367 11.492 11.664 1 58.03 100 PHE A N 1
ATOM 778 C CA . PHE A 1 100 ? -15.164 12.711 11.578 1 58.03 100 PHE A CA 1
ATOM 779 C C . PHE A 1 100 ? -16.172 12.781 12.719 1 58.03 100 PHE A C 1
ATOM 781 O O . PHE A 1 100 ? -16.688 13.852 13.031 1 58.03 100 PHE A O 1
ATOM 788 N N . GLU A 1 101 ? -16.391 11.578 13.445 1 55.41 101 GLU A N 1
ATOM 789 C CA . GLU A 1 101 ? -17.453 11.633 14.438 1 55.41 101 GLU A CA 1
ATOM 790 C C . GLU A 1 101 ? -16.906 11.836 15.844 1 55.41 101 GLU A C 1
ATOM 792 O O . GLU A 1 101 ? -16.188 10.984 16.359 1 55.41 101 GLU A O 1
ATOM 797 N N . ARG A 1 102 ? -16.484 12.969 16.094 1 57.78 102 ARG A N 1
ATOM 798 C CA . ARG A 1 102 ? -16.109 13.156 17.5 1 57.78 102 ARG A CA 1
ATOM 799 C C . ARG A 1 102 ? -17.266 13.742 18.297 1 57.78 102 ARG A C 1
ATOM 801 O O . ARG A 1 102 ? -18 14.602 17.797 1 57.78 102 ARG A O 1
ATOM 808 N N . ASP A 1 103 ? -17.672 12.93 19.281 1 57.41 103 ASP A N 1
ATOM 809 C CA . ASP A 1 103 ? -18.609 13.508 20.25 1 57.41 103 AS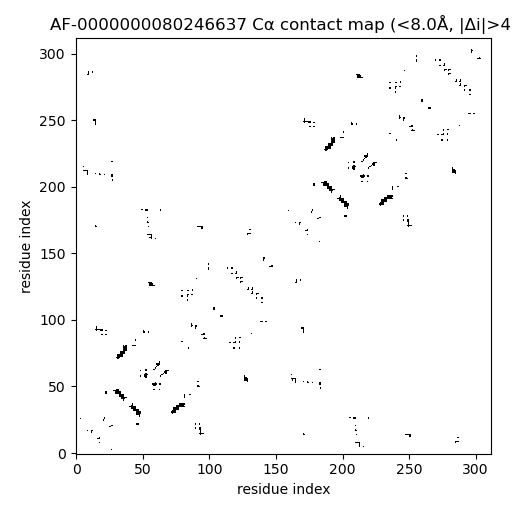P A CA 1
ATOM 810 C C . ASP A 1 103 ? -18.062 14.805 20.828 1 57.41 103 ASP A C 1
ATOM 812 O O . ASP A 1 103 ? -17 14.812 21.453 1 57.41 103 ASP A O 1
ATOM 816 N N . TRP A 1 104 ? -18.531 15.805 20.328 1 63.19 104 TRP A N 1
ATOM 817 C CA . TRP A 1 104 ? -18.062 17.094 20.812 1 63.19 104 TRP A CA 1
ATOM 818 C C . TRP A 1 104 ? -18.641 17.406 22.203 1 63.19 104 TRP A C 1
ATOM 820 O O . TRP A 1 104 ? -19.859 17.422 22.375 1 63.19 104 TRP A O 1
ATOM 830 N N . THR A 1 105 ? -18 16.922 23.109 1 63.12 105 THR A N 1
ATOM 831 C CA . THR A 1 105 ? -18.5 17.234 24.438 1 63.12 105 THR A CA 1
ATOM 832 C C . THR A 1 105 ? -18.328 18.719 24.75 1 63.12 105 THR A C 1
ATOM 834 O O . THR A 1 105 ? -19.031 19.266 25.609 1 63.12 105 THR A O 1
ATOM 837 N N . ASN A 1 106 ? -17.438 19.391 24.219 1 71.81 106 ASN A N 1
ATOM 838 C CA . ASN A 1 106 ? -17.266 20.828 24.484 1 71.81 106 ASN A CA 1
ATOM 839 C C . ASN A 1 106 ? -16.859 21.578 23.219 1 71.81 106 ASN A C 1
ATOM 841 O O . ASN A 1 106 ? -16.375 20.984 22.266 1 71.81 106 ASN A O 1
ATOM 845 N N . ALA A 1 107 ? -17.266 22.844 23.188 1 75.12 107 ALA A N 1
ATOM 846 C CA . ALA A 1 107 ? -17.047 23.75 22.062 1 75.12 107 ALA A CA 1
ATOM 847 C C . ALA A 1 107 ? -15.562 23.812 21.688 1 75.12 107 ALA A C 1
ATOM 849 O O . ALA A 1 107 ? -15.211 23.891 20.516 1 75.12 107 ALA A O 1
ATOM 850 N N . ASP A 1 108 ? -14.695 23.719 22.641 1 80.44 108 ASP A N 1
ATOM 851 C CA . ASP A 1 108 ? -13.258 23.781 22.391 1 80.44 108 ASP A CA 1
ATOM 852 C C . ASP A 1 108 ? -12.773 22.578 21.594 1 80.44 108 ASP A C 1
ATOM 854 O O . ASP A 1 108 ? -11.945 22.703 20.703 1 80.44 108 ASP A O 1
ATOM 858 N N . SER A 1 109 ? -13.359 21.5 21.922 1 82.88 109 SER A N 1
ATOM 859 C CA . SER A 1 109 ? -12.977 20.281 21.219 1 82.88 109 SER A CA 1
ATOM 860 C C . SER A 1 109 ? -13.398 20.328 19.766 1 82.88 109 SER A C 1
ATOM 862 O O . SER A 1 109 ? -12.648 19.875 18.875 1 82.88 109 SER A O 1
ATOM 864 N N . GLN A 1 110 ? -14.484 20.984 19.547 1 82.69 110 GLN A N 1
ATOM 865 C CA . GLN A 1 110 ? -14.977 21.078 18.172 1 82.69 110 GLN A CA 1
ATOM 866 C C . GLN A 1 110 ? -14.117 22.031 17.359 1 82.69 110 GLN A C 1
ATOM 868 O O . GLN A 1 110 ? -13.789 21.75 16.203 1 82.69 110 GLN A O 1
ATOM 873 N N . SER A 1 111 ? -13.883 23.172 17.969 1 86 111 SER A N 1
ATOM 874 C CA . SER A 1 111 ? -13.055 24.156 17.281 1 86 111 SER A CA 1
ATOM 875 C C . SER A 1 111 ? -11.68 23.594 16.938 1 86 111 SER A C 1
ATOM 877 O O . SER A 1 111 ? -11.172 23.812 15.836 1 86 111 SER A O 1
ATOM 879 N N . ASN A 1 112 ? -11.086 22.875 17.828 1 87.56 112 ASN A N 1
ATOM 880 C CA . ASN A 1 112 ? -9.781 22.266 17.609 1 87.56 112 ASN A CA 1
ATOM 881 C C . ASN A 1 112 ? -9.836 21.234 16.484 1 87.56 112 ASN A C 1
ATOM 883 O O . ASN A 1 112 ? -8.93 21.156 15.656 1 87.56 112 ASN A O 1
ATOM 887 N N . TRP A 1 113 ? -10.875 20.516 16.5 1 86.69 113 TRP A N 1
ATOM 888 C CA . TRP A 1 113 ? -11.07 19.516 15.461 1 86.69 113 TRP A CA 1
ATOM 889 C C . TRP A 1 113 ? -11.211 20.172 14.094 1 86.69 113 TRP A C 1
ATOM 891 O O . TRP A 1 113 ? -10.602 19.719 13.117 1 86.69 113 TRP A O 1
ATOM 901 N N . LEU A 1 114 ? -11.977 21.203 14.07 1 88.44 114 LEU A N 1
ATOM 902 C CA . LEU A 1 114 ? -12.188 21.906 12.812 1 88.44 114 LEU A CA 1
A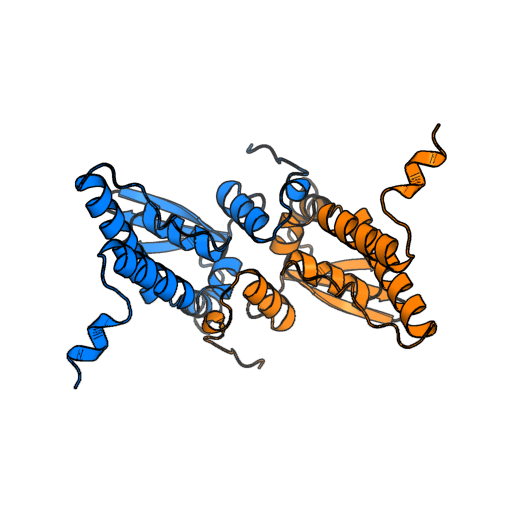TOM 903 C C . LEU A 1 114 ? -10.875 22.469 12.281 1 88.44 114 LEU A C 1
ATOM 905 O O . LEU A 1 114 ? -10.609 22.406 11.078 1 88.44 114 LEU A O 1
ATOM 909 N N . PHE A 1 115 ? -10.133 22.938 13.164 1 88.75 115 PHE A N 1
ATOM 910 C CA . PHE A 1 115 ? -8.836 23.469 12.781 1 88.75 115 PHE A CA 1
ATOM 911 C C . PHE A 1 115 ? -7.945 22.391 12.188 1 88.75 115 PHE A C 1
ATOM 913 O O . PHE A 1 115 ? -7.316 22.594 11.148 1 88.75 115 PHE A O 1
ATOM 920 N N . GLU A 1 116 ? -7.93 21.312 12.82 1 89.81 116 GLU A N 1
ATOM 921 C CA . GLU A 1 116 ? -7.121 20.188 12.352 1 89.81 116 GLU A CA 1
ATOM 922 C C . GLU A 1 116 ? -7.582 19.703 10.977 1 89.81 116 GLU A C 1
ATOM 924 O O . GLU A 1 116 ? -6.758 19.406 10.109 1 89.81 116 GLU A O 1
ATOM 929 N N . MET A 1 117 ? -8.852 19.719 10.789 1 91.62 117 MET A N 1
ATOM 930 C CA . MET A 1 117 ? -9.406 19.266 9.523 1 91.62 117 MET A CA 1
ATOM 931 C C . MET A 1 117 ? -9.086 20.234 8.398 1 91.62 117 MET A C 1
ATOM 933 O O . MET A 1 117 ? -8.766 19.828 7.285 1 91.62 117 MET A O 1
ATOM 937 N N . MET A 1 118 ? -9.18 21.469 8.773 1 92.94 118 MET A N 1
ATOM 938 C CA . MET A 1 118 ? -8.875 22.484 7.762 1 92.94 118 MET A CA 1
ATOM 939 C C . MET A 1 118 ? -7.406 22.422 7.355 1 92.94 118 MET A C 1
ATOM 941 O O . MET A 1 118 ? -7.074 22.578 6.18 1 92.94 118 MET A O 1
ATOM 945 N N . GLU A 1 119 ? -6.59 22.219 8.289 1 93.5 119 GLU A N 1
ATOM 946 C CA . GLU A 1 119 ? -5.168 22.078 7.988 1 93.5 119 GLU A CA 1
ATOM 947 C C . GLU A 1 119 ? -4.914 20.859 7.109 1 93.5 119 GLU A C 1
ATOM 949 O O . GLU A 1 119 ? -4.148 20.938 6.145 1 93.5 119 GLU A O 1
ATOM 954 N N . LEU A 1 120 ? -5.512 19.766 7.398 1 95.19 120 LEU A N 1
ATOM 955 C CA . LEU A 1 120 ? -5.379 18.547 6.613 1 95.19 120 LEU A CA 1
ATOM 956 C C . LEU A 1 120 ? -5.926 18.734 5.203 1 95.19 120 LEU A C 1
ATOM 958 O O . LEU A 1 120 ? -5.32 18.281 4.23 1 95.19 120 LEU A O 1
ATOM 962 N N . LEU A 1 121 ? -7.066 19.484 5.191 1 95.94 121 LEU A N 1
ATOM 963 C CA . LEU A 1 121 ? -7.656 19.812 3.898 1 95.94 121 LEU A CA 1
ATOM 964 C C . LEU A 1 121 ? -6.676 20.609 3.039 1 95.94 121 LEU A C 1
ATOM 966 O O . LEU A 1 121 ? -6.469 20.281 1.867 1 95.94 121 LEU A O 1
ATOM 970 N N . HIS A 1 122 ? -6.086 21.578 3.633 1 96.19 122 HIS A N 1
ATOM 971 C CA . HIS A 1 122 ? -5.102 22.391 2.926 1 96.19 122 HIS A CA 1
ATOM 972 C C . HIS A 1 122 ? -3.9 21.547 2.498 1 96.19 122 HIS A C 1
ATOM 974 O O . HIS A 1 122 ? -3.416 21.688 1.372 1 96.19 122 HIS A O 1
ATOM 980 N N . CYS A 1 123 ? -3.408 20.734 3.291 1 95.88 123 CYS A N 1
ATOM 981 C CA . CYS A 1 123 ? -2.297 19.828 2.99 1 95.88 123 CYS A CA 1
ATOM 982 C C . CYS A 1 123 ? -2.637 18.906 1.823 1 95.88 123 CYS A C 1
ATOM 984 O O . CYS A 1 123 ? -1.853 18.781 0.882 1 95.88 123 CYS A O 1
ATOM 986 N N . ALA A 1 124 ? -3.811 18.297 1.915 1 96.94 124 ALA A N 1
ATOM 987 C CA . ALA A 1 124 ? -4.27 17.391 0.862 1 96.94 124 ALA A CA 1
ATOM 988 C C . ALA A 1 124 ? -4.363 18.109 -0.479 1 96.94 124 ALA A C 1
ATOM 990 O O . ALA A 1 124 ? -4.008 17.562 -1.519 1 96.94 124 ALA A O 1
ATOM 991 N N . SER A 1 125 ? -4.852 19.312 -0.402 1 96.81 125 SER A N 1
ATOM 992 C CA . SER A 1 125 ? -4.977 20.125 -1.613 1 96.81 125 SER A CA 1
ATOM 993 C C . SER A 1 125 ? -3.611 20.516 -2.166 1 96.81 125 SER A C 1
ATOM 995 O O . SER A 1 125 ? -3.391 20.469 -3.379 1 96.81 125 SER A O 1
ATOM 997 N N . GLN A 1 126 ? -2.721 20.875 -1.351 1 96.25 126 GLN A N 1
ATOM 998 C CA . GLN A 1 126 ? -1.378 21.281 -1.746 1 96.25 126 GLN A CA 1
ATOM 999 C C . GLN A 1 126 ? -0.622 20.141 -2.408 1 96.25 126 GLN A C 1
ATOM 1001 O O . GLN A 1 126 ? 0.115 20.344 -3.373 1 96.25 126 GLN A O 1
ATOM 1006 N N . TYR A 1 127 ? -0.807 18.969 -1.919 1 96.31 127 TYR A N 1
ATOM 1007 C CA . TYR A 1 127 ? -0.022 17.844 -2.416 1 96.31 127 TYR A CA 1
ATOM 1008 C C . TYR A 1 127 ? -0.836 16.984 -3.387 1 96.31 127 TYR A C 1
ATOM 1010 O O . TYR A 1 127 ? -0.406 15.906 -3.785 1 96.31 127 TYR A O 1
ATOM 1018 N N . GLY A 1 128 ? -1.933 17.375 -3.682 1 96.19 128 GLY A N 1
ATOM 1019 C CA . GLY A 1 128 ? -2.684 16.781 -4.781 1 96.19 128 GLY A CA 1
ATOM 1020 C C . GLY A 1 128 ? -3.273 15.422 -4.441 1 96.19 128 GLY A C 1
ATOM 1021 O O . GLY A 1 128 ? -3.072 14.453 -5.176 1 96.19 128 GLY A O 1
ATOM 1022 N N . VAL A 1 129 ? -4.082 15.328 -3.441 1 96.75 129 VAL A N 1
ATOM 1023 C CA . VAL A 1 129 ? -4.805 14.125 -3.055 1 96.75 129 VAL A CA 1
ATOM 1024 C C . VAL A 1 129 ? -6.305 14.406 -3.031 1 96.75 129 VAL A C 1
ATOM 1026 O O . VAL A 1 129 ? -6.883 14.641 -1.966 1 96.75 129 VAL A O 1
ATOM 1029 N N . PRO A 1 130 ? -6.949 14.25 -4.129 1 95.81 130 PRO A N 1
ATOM 1030 C CA . PRO A 1 130 ? -8.336 14.703 -4.258 1 95.81 130 PRO A CA 1
ATOM 1031 C C . PRO A 1 130 ? -9.297 13.93 -3.348 1 95.81 130 PRO A C 1
ATOM 1033 O O . PRO A 1 130 ? -10.25 14.508 -2.822 1 95.81 130 PRO A O 1
ATOM 1036 N N . GLU A 1 131 ? -9.078 12.688 -3.223 1 96 131 GLU A N 1
ATOM 1037 C CA . GLU A 1 131 ? -9.977 11.898 -2.387 1 96 131 GLU A CA 1
ATOM 1038 C C . GLU A 1 131 ? -9.953 12.383 -0.94 1 96 131 GLU A C 1
ATOM 1040 O O . GLU A 1 131 ? -11 12.5 -0.304 1 96 131 GLU A O 1
ATOM 1045 N N . LEU A 1 132 ? -8.836 12.68 -0.466 1 96.06 132 LEU A N 1
ATOM 1046 C CA . LEU A 1 132 ? -8.727 13.164 0.905 1 96.06 132 LEU A CA 1
ATOM 1047 C C . LEU A 1 132 ? -9.359 14.539 1.046 1 96.06 132 LEU A C 1
ATOM 1049 O O . LEU A 1 132 ? -9.977 14.844 2.068 1 96.06 132 LEU A O 1
ATOM 1053 N N . VAL A 1 133 ? -9.203 15.383 0.049 1 96.25 133 VAL A N 1
ATOM 1054 C CA . VAL A 1 133 ? -9.859 16.688 0.03 1 96.25 133 VAL A CA 1
ATOM 1055 C C . VAL A 1 133 ? -11.375 16.5 0.157 1 96.25 133 VAL A C 1
ATOM 1057 O O . VAL A 1 133 ? -12.016 17.141 0.997 1 96.25 133 VAL A O 1
ATOM 1060 N N . THR A 1 134 ? -11.867 15.633 -0.647 1 94.75 134 THR A N 1
ATOM 1061 C CA . THR A 1 134 ? -13.305 15.375 -0.66 1 94.75 134 THR A CA 1
ATOM 1062 C C . THR A 1 134 ? -13.773 14.875 0.701 1 94.75 134 THR A C 1
ATOM 1064 O O . THR A 1 134 ? -14.797 15.336 1.221 1 94.75 134 THR A O 1
ATOM 1067 N N . LEU A 1 135 ? -13.047 13.969 1.267 1 93.38 135 LEU A N 1
ATOM 1068 C CA . LEU A 1 135 ? -13.406 13.383 2.555 1 93.38 135 LEU A CA 1
ATOM 1069 C C . LEU A 1 135 ? -13.383 14.438 3.654 1 93.38 135 LEU A C 1
ATOM 1071 O O . LEU A 1 135 ? -14.312 14.516 4.465 1 93.38 135 LEU A O 1
ATOM 1075 N N . CYS A 1 136 ? -12.352 15.258 3.674 1 93.69 136 CYS A N 1
ATOM 1076 C CA . CYS A 1 136 ? -12.242 16.297 4.684 1 93.69 136 CYS A CA 1
ATOM 1077 C C . CYS A 1 136 ? -13.344 17.344 4.512 1 93.69 136 CYS A C 1
ATOM 1079 O O . CYS A 1 136 ? -13.93 17.797 5.496 1 93.69 136 CYS A O 1
ATOM 1081 N N . ARG A 1 137 ? -13.539 17.703 3.256 1 92.88 137 ARG A N 1
ATOM 1082 C CA . ARG A 1 137 ? -14.594 18.688 2.979 1 92.88 137 ARG A CA 1
ATOM 1083 C C . ARG A 1 137 ? -15.945 18.188 3.469 1 92.88 137 ARG A C 1
ATOM 1085 O O . ARG A 1 137 ? -16.688 18.922 4.125 1 92.88 137 ARG A O 1
ATOM 1092 N N . ALA A 1 138 ? -16.219 16.984 3.217 1 90.62 138 ALA A N 1
ATOM 1093 C CA . ALA A 1 138 ? -17.484 16.391 3.648 1 90.62 138 ALA A CA 1
ATOM 1094 C C . ALA A 1 138 ? -17.594 16.375 5.172 1 90.62 138 ALA A C 1
ATOM 1096 O O . ALA A 1 138 ? -18.656 16.672 5.73 1 90.62 138 ALA A O 1
ATOM 1097 N N . ALA A 1 139 ? -16.562 16.016 5.793 1 89 139 ALA A N 1
ATOM 1098 C CA . ALA A 1 139 ? -16.547 15.953 7.25 1 89 139 ALA A CA 1
ATOM 1099 C C . ALA A 1 139 ? -16.781 17.328 7.871 1 89 139 ALA A C 1
ATOM 1101 O O . ALA A 1 139 ? -17.562 17.469 8.82 1 89 139 ALA A O 1
ATOM 1102 N N . VAL A 1 140 ? -16.141 18.328 7.359 1 88.44 140 VAL A N 1
ATOM 1103 C CA . VAL A 1 140 ? -16.25 19.688 7.863 1 88.44 140 VAL A CA 1
ATOM 1104 C C . VAL A 1 140 ? -17.672 20.203 7.648 1 88.44 140 VAL A C 1
ATOM 1106 O O . VAL A 1 140 ? -18.281 20.766 8.562 1 88.44 140 VAL A O 1
ATOM 1109 N N . VAL A 1 141 ? -18.188 19.953 6.5 1 88.94 141 VAL A N 1
ATOM 1110 C CA . VAL A 1 141 ? -19.531 20.422 6.168 1 88.94 141 VAL A CA 1
ATOM 1111 C C . VAL A 1 141 ? -20.547 19.75 7.082 1 88.94 141 VAL A C 1
ATOM 1113 O O . VAL A 1 141 ? -21.469 20.391 7.586 1 88.94 141 VAL A O 1
ATOM 1116 N N . ARG A 1 142 ? -20.344 18.453 7.277 1 85.19 142 ARG A N 1
ATOM 1117 C CA . ARG A 1 142 ? -21.25 17.719 8.156 1 85.19 142 ARG A CA 1
ATOM 1118 C C . ARG A 1 142 ? -21.188 18.25 9.578 1 85.19 142 ARG A C 1
ATOM 1120 O O . ARG A 1 142 ? -22.203 18.359 10.258 1 85.19 142 ARG A O 1
ATOM 1127 N N . SER A 1 143 ? -20.094 18.531 10.047 1 82.94 143 SER A N 1
ATOM 1128 C CA . SER A 1 143 ? -19.906 19 11.414 1 82.94 143 SER A CA 1
ATOM 1129 C C . SER A 1 143 ? -20.531 20.375 11.609 1 82.94 143 SER A C 1
ATOM 1131 O O . SER A 1 143 ? -20.922 20.734 12.727 1 82.94 143 SER A O 1
ATOM 1133 N N . LEU A 1 144 ? -20.594 21.203 10.633 1 82.62 144 LEU A N 1
ATOM 1134 C CA . LEU A 1 144 ? -21.141 22.562 10.727 1 82.62 144 LEU A CA 1
ATOM 1135 C C . LEU A 1 144 ? -22.641 22.547 10.492 1 82.62 144 LEU A C 1
ATOM 1137 O O . LEU A 1 144 ? -23.297 23.578 10.641 1 82.62 144 LEU A O 1
ATOM 1141 N N . GLY A 1 145 ? -23.188 21.391 10.359 1 77.06 145 GLY A N 1
ATOM 1142 C CA . GLY A 1 145 ? -24.625 21.281 10.18 1 77.06 145 GLY A CA 1
ATOM 1143 C C . GLY A 1 145 ? -25.094 21.766 8.82 1 77.06 145 GLY A C 1
ATOM 1144 O O . GLY A 1 145 ? -26.266 22.094 8.648 1 77.06 145 GLY A O 1
ATOM 1145 N N . PHE A 1 146 ? -24.219 22.031 7.898 1 64.56 146 PHE A N 1
ATOM 1146 C CA . PHE A 1 146 ? -24.641 22.469 6.57 1 64.56 146 PHE A CA 1
ATOM 1147 C C . PHE A 1 146 ? -25.156 21.297 5.754 1 64.56 146 PHE A C 1
ATOM 1149 O O . PHE A 1 146 ? -24.625 20.188 5.844 1 64.56 146 PHE A O 1
ATOM 1156 N N . SER A 1 147 ? -26.438 21.109 5.574 1 56.88 147 SER A N 1
ATOM 1157 C CA . SER A 1 147 ? -26.969 20.094 4.668 1 56.88 147 SER A CA 1
ATOM 1158 C C . SER A 1 147 ? -26.375 20.234 3.273 1 56.88 147 SER A C 1
ATOM 1160 O O . SER A 1 147 ? -26.094 21.344 2.82 1 56.88 147 SER A O 1
ATOM 1162 N N . GLU A 1 148 ? -25.547 19.312 2.697 1 54.75 148 GLU A N 1
ATOM 1163 C CA . GLU A 1 148 ? -25.047 19.375 1.327 1 54.75 148 GLU A CA 1
ATOM 1164 C C . GLU A 1 148 ? -26.062 20.031 0.398 1 54.75 148 GLU A C 1
ATOM 1166 O O . GLU A 1 148 ? -25.703 20.625 -0.616 1 54.75 148 GLU A O 1
ATOM 1171 N N . GLY A 1 149 ? -27.344 19.953 0.502 1 48.59 149 GLY A N 1
ATOM 1172 C CA . GLY A 1 149 ? -28.422 20.469 -0.335 1 48.59 149 GLY A CA 1
ATOM 1173 C C . GLY A 1 149 ? -28.516 21.984 -0.287 1 48.59 149 GLY A C 1
ATOM 1174 O O . GLY A 1 149 ? -29.266 22.594 -1.054 1 48.59 149 GLY A O 1
ATOM 1175 N N . GLY A 1 150 ? -28.016 22.688 0.704 1 45.91 150 GLY A N 1
ATOM 1176 C CA . GLY A 1 150 ? -28.422 24.078 0.915 1 45.91 150 GLY A CA 1
ATOM 1177 C C . GLY A 1 150 ? -27.719 25.047 0.004 1 45.91 150 GLY A C 1
ATOM 1178 O O . GLY A 1 150 ? -28.047 26.234 -0.028 1 45.91 150 GLY A O 1
ATOM 1179 N N . PHE A 1 151 ? -26.469 24.875 -0.501 1 44.91 151 PHE A N 1
ATOM 1180 C CA . PHE A 1 151 ? -25.844 25.953 -1.251 1 44.91 151 PHE A CA 1
ATOM 1181 C C . PHE A 1 151 ? -26.438 26.062 -2.652 1 44.91 151 PHE A C 1
ATOM 1183 O O . PHE A 1 151 ? -25.938 26.812 -3.484 1 44.91 151 PHE A O 1
ATOM 1190 N N . ALA A 1 152 ? -27.297 25.25 -3.139 1 41.41 152 ALA A N 1
ATOM 1191 C CA . ALA A 1 152 ? -27.906 25.5 -4.445 1 41.41 152 ALA A CA 1
ATOM 1192 C C . ALA A 1 152 ? -28.656 26.828 -4.453 1 41.41 152 ALA A C 1
ATOM 1194 O O . ALA A 1 152 ? -29.156 27.25 -5.492 1 41.41 152 ALA A O 1
ATOM 1195 N N . GLY A 1 153 ? -28.953 27.359 -3.311 1 38 153 GLY A N 1
ATOM 1196 C CA . GLY A 1 153 ? -29.766 28.547 -3.385 1 38 153 GLY A CA 1
ATOM 1197 C C . GLY A 1 153 ? -29 29.781 -3.852 1 38 153 GLY A C 1
ATOM 1198 O O . GLY A 1 153 ? -29.594 30.812 -4.133 1 38 153 GLY A O 1
ATOM 1199 N N . VAL A 1 154 ? -27.719 29.984 -3.646 1 39.5 154 VAL A N 1
ATOM 1200 C CA . VAL A 1 154 ? -27.297 31.344 -3.947 1 39.5 154 VAL A CA 1
ATOM 1201 C C . VAL A 1 154 ? -26.984 31.469 -5.438 1 39.5 154 VAL A C 1
ATOM 1203 O O . VAL A 1 154 ? -26.688 32.562 -5.926 1 39.5 154 VAL A O 1
ATOM 1206 N N . GLY A 1 155 ? -26.656 30.328 -6.16 1 32.94 155 GLY A N 1
ATOM 1207 C CA . GLY A 1 155 ? -26.328 30.609 -7.551 1 32.94 155 GLY A CA 1
ATOM 1208 C C . GLY A 1 155 ? -27.562 30.812 -8.422 1 32.94 155 GLY A C 1
ATOM 1209 O O . GLY A 1 155 ? -27.453 31 -9.633 1 32.94 155 GLY A O 1
ATOM 1210 N N . SER A 1 156 ? -28.766 30.625 -7.953 1 26.28 156 SER A N 1
ATOM 1211 C CA . SER A 1 156 ? -29.688 31.094 -8.992 1 26.28 156 SER A CA 1
ATOM 1212 C C . SER A 1 156 ? -29.734 32.625 -9.055 1 26.28 156 SER A C 1
ATOM 1214 O O . SER A 1 156 ? -29.531 33.281 -8.047 1 26.28 156 SER A O 1
ATOM 1216 N N . MET B 1 1 ? 8.414 5.227 -24.188 1 29.2 1 MET B N 1
ATOM 1217 C CA . MET B 1 1 ? 8.422 6.074 -23 1 29.2 1 MET B CA 1
ATOM 1218 C C . MET B 1 1 ? 7.109 5.957 -22.234 1 29.2 1 MET B C 1
ATOM 1220 O O . MET B 1 1 ? 6.055 6.355 -22.734 1 29.2 1 MET B O 1
ATOM 1224 N N . LYS B 1 2 ? 6.961 4.891 -21.422 1 42.66 2 LYS B N 1
ATOM 1225 C CA . LYS B 1 2 ? 5.598 4.695 -20.922 1 42.66 2 LYS B CA 1
ATOM 1226 C C . LYS B 1 2 ? 5.047 5.984 -20.328 1 42.66 2 LYS B C 1
ATOM 1228 O O . LYS B 1 2 ? 5.773 6.73 -19.672 1 42.66 2 LYS B O 1
ATOM 1233 N N . LYS B 1 3 ? 4.074 6.664 -20.969 1 47.75 3 LYS B N 1
ATOM 1234 C CA . LYS B 1 3 ? 3.414 7.93 -20.672 1 47.75 3 LYS B CA 1
ATOM 1235 C C . LYS B 1 3 ? 3.199 8.094 -19.156 1 47.75 3 LYS B C 1
ATOM 1237 O O . LYS B 1 3 ? 2.727 7.168 -18.5 1 47.75 3 LYS B O 1
ATOM 1242 N N . CYS B 1 4 ? 4.164 8.938 -18.719 1 53.97 4 CYS B N 1
ATOM 1243 C CA . CYS B 1 4 ? 3.873 9.336 -17.344 1 53.97 4 CYS B CA 1
ATOM 1244 C C . CYS B 1 4 ? 2.428 9.797 -17.203 1 53.97 4 CYS B C 1
ATOM 1246 O O . CYS B 1 4 ? 2.018 10.766 -17.844 1 53.97 4 CYS B O 1
ATOM 1248 N N . ASN B 1 5 ? 1.546 8.859 -16.953 1 66.75 5 ASN B N 1
ATOM 1249 C CA . ASN B 1 5 ? 0.163 9.258 -16.719 1 66.75 5 ASN B CA 1
ATOM 1250 C C . ASN B 1 5 ? 0.015 9.984 -15.375 1 66.75 5 ASN B C 1
ATOM 1252 O O . ASN B 1 5 ? -0.436 9.398 -14.391 1 66.75 5 ASN B O 1
ATOM 1256 N N . TRP B 1 6 ? 0.559 11.266 -15.398 1 73.25 6 TRP B N 1
ATOM 1257 C CA . TRP B 1 6 ? 0.441 12.062 -14.18 1 73.25 6 TRP B CA 1
ATOM 1258 C C . TRP B 1 6 ? -1.022 12.312 -13.828 1 73.25 6 TRP B C 1
ATOM 1260 O O . TRP B 1 6 ? -1.86 12.477 -14.719 1 73.25 6 TRP B O 1
ATOM 1270 N N . GLY B 1 7 ? -1.306 12.219 -12.602 1 85.62 7 GLY B N 1
ATOM 1271 C CA . GLY B 1 7 ? -2.637 12.578 -12.141 1 85.62 7 GLY B CA 1
ATOM 1272 C C . GLY B 1 7 ? -3.561 11.383 -12 1 85.62 7 GLY B C 1
ATOM 1273 O O . GLY B 1 7 ? -4.723 11.531 -11.617 1 85.62 7 GLY B O 1
ATOM 1274 N N . TRP B 1 8 ? -3.002 10.25 -12.242 1 90.69 8 TRP B N 1
ATOM 1275 C CA . TRP B 1 8 ? -3.818 9.047 -12.164 1 90.69 8 TRP B CA 1
ATOM 1276 C C . TRP B 1 8 ? -4.309 8.812 -10.742 1 90.69 8 TRP B C 1
ATOM 1278 O O . TRP B 1 8 ? -5.32 8.141 -10.531 1 90.69 8 TRP B O 1
ATOM 1288 N N . GLN B 1 9 ? -3.668 9.391 -9.797 1 92 9 GLN B N 1
ATOM 1289 C CA . GLN B 1 9 ? -3.977 9.172 -8.383 1 92 9 GLN B CA 1
ATOM 1290 C C . GLN B 1 9 ? -5.383 9.664 -8.047 1 92 9 GLN B C 1
ATOM 1292 O O . GLN B 1 9 ? -6.02 9.156 -7.129 1 92 9 GLN B O 1
ATOM 1297 N N . GLY B 1 10 ? -5.832 10.656 -8.781 1 91.56 10 GLY B N 1
ATOM 1298 C CA . GLY B 1 10 ? -7.172 11.172 -8.562 1 91.56 10 GLY B CA 1
ATOM 1299 C C . GLY B 1 10 ? -8.258 10.156 -8.852 1 91.56 10 GLY B C 1
ATOM 1300 O O . GLY B 1 10 ? -9.359 10.242 -8.297 1 91.56 10 GLY B O 1
ATOM 1301 N N . SER B 1 11 ? -7.906 9.203 -9.664 1 91.44 11 SER B N 1
ATOM 1302 C CA . SER B 1 11 ? -8.875 8.18 -10.031 1 91.44 11 SER B CA 1
ATOM 1303 C C . SER B 1 11 ? -8.781 6.969 -9.117 1 91.44 11 SER B C 1
ATOM 1305 O O . SER B 1 11 ? -9.68 6.125 -9.094 1 91.44 11 SER B O 1
ATOM 1307 N N . ALA B 1 12 ? -7.695 6.918 -8.375 1 93.44 12 ALA B N 1
ATOM 1308 C CA . ALA B 1 12 ? -7.48 5.816 -7.441 1 93.44 12 ALA B CA 1
ATOM 1309 C C . ALA B 1 12 ? -7.82 6.234 -6.016 1 93.44 12 ALA B C 1
ATOM 1311 O O . ALA B 1 12 ? -6.934 6.629 -5.25 1 93.44 12 ALA B O 1
ATOM 1312 N N . LYS B 1 13 ? -9.008 6.027 -5.598 1 92.75 13 LYS B N 1
ATOM 1313 C CA . LYS B 1 13 ? -9.523 6.566 -4.34 1 92.75 13 LYS B CA 1
ATOM 1314 C C . LYS B 1 13 ? -9.039 5.742 -3.152 1 92.75 13 LYS B C 1
ATOM 1316 O O . LYS B 1 13 ? -8.812 6.281 -2.066 1 92.75 13 LYS B O 1
ATOM 1321 N N . LYS B 1 14 ? -8.859 4.426 -3.414 1 95.62 14 LYS B N 1
ATOM 1322 C CA . LYS B 1 14 ? -8.469 3.529 -2.332 1 95.62 14 LYS B CA 1
ATOM 1323 C C . LYS B 1 14 ? -7.023 3.064 -2.502 1 95.62 14 LYS B C 1
ATOM 1325 O O . LYS B 1 14 ? -6.508 3.025 -3.621 1 95.62 14 LYS B O 1
ATOM 1330 N N . LEU B 1 15 ? -6.461 2.768 -1.418 1 97.31 15 LEU B N 1
ATOM 1331 C CA . LEU B 1 15 ? -5.098 2.25 -1.427 1 97.31 15 LEU B CA 1
ATOM 1332 C C . LEU B 1 15 ? -4.984 1.024 -2.326 1 97.31 15 LEU B C 1
ATOM 1334 O O . LEU B 1 15 ? -4 0.87 -3.055 1 97.31 15 LEU B O 1
ATOM 1338 N N . ALA B 1 16 ? -5.996 0.185 -2.279 1 97.19 16 ALA B N 1
ATOM 1339 C CA . ALA B 1 16 ? -6.012 -1.025 -3.098 1 97.19 16 ALA B CA 1
ATOM 1340 C C . ALA B 1 16 ? -5.918 -0.684 -4.582 1 97.19 16 ALA B C 1
ATOM 1342 O O . ALA B 1 16 ? -5.195 -1.343 -5.332 1 97.19 16 ALA B O 1
ATOM 1343 N N . ASP B 1 17 ? -6.629 0.362 -4.973 1 97.19 17 ASP B N 1
ATOM 1344 C CA . ASP B 1 17 ? -6.598 0.803 -6.363 1 97.19 17 ASP B CA 1
ATOM 1345 C C . ASP B 1 17 ? -5.219 1.343 -6.738 1 97.19 17 ASP B C 1
ATOM 1347 O O . ASP B 1 17 ? -4.723 1.088 -7.836 1 97.19 17 ASP B O 1
ATOM 1351 N N . ARG B 1 18 ? -4.641 2.023 -5.895 1 97.62 18 ARG B N 1
ATOM 1352 C CA . ARG B 1 18 ? -3.324 2.607 -6.133 1 97.62 18 ARG B CA 1
ATOM 1353 C C . ARG B 1 18 ? -2.254 1.524 -6.227 1 97.62 18 ARG B C 1
ATOM 1355 O O . ARG B 1 18 ? -1.357 1.601 -7.066 1 97.62 18 ARG B O 1
ATOM 1362 N N . GLY B 1 19 ? -2.354 0.562 -5.32 1 98.12 19 GLY B N 1
ATOM 1363 C CA . GLY B 1 19 ? -1.438 -0.566 -5.383 1 98.12 19 GLY B CA 1
ATOM 1364 C C . GLY B 1 19 ? -1.56 -1.359 -6.672 1 98.12 19 GLY B C 1
ATOM 1365 O O . GLY B 1 19 ? -0.552 -1.759 -7.258 1 98.12 19 GLY B O 1
ATOM 1366 N N . ALA B 1 20 ? -2.826 -1.589 -7.07 1 97.56 20 ALA B N 1
ATOM 1367 C CA . ALA B 1 20 ? -3.053 -2.303 -8.32 1 97.56 20 ALA B CA 1
ATOM 1368 C C . ALA B 1 20 ? -2.449 -1.546 -9.5 1 97.56 20 ALA B C 1
ATOM 1370 O O . ALA B 1 20 ? -1.814 -2.146 -10.375 1 97.56 20 ALA B O 1
ATOM 1371 N N . TYR B 1 21 ? -2.645 -0.292 -9.547 1 97.25 21 TYR B N 1
ATOM 1372 C CA . TYR B 1 21 ? -2.096 0.539 -10.609 1 97.25 21 TYR B CA 1
ATOM 1373 C C . TYR B 1 21 ? -0.572 0.481 -10.609 1 97.25 21 TYR B C 1
ATOM 1375 O O . TYR B 1 21 ? 0.049 0.393 -11.672 1 97.25 21 TYR B O 1
ATOM 1383 N N . LEU B 1 22 ? 0.017 0.546 -9.477 1 97.81 22 LEU B N 1
ATOM 1384 C CA . LEU B 1 22 ? 1.468 0.485 -9.336 1 97.81 22 LEU B CA 1
ATOM 1385 C C . LEU B 1 22 ? 2.021 -0.795 -9.953 1 97.81 22 LEU B C 1
ATOM 1387 O O . LEU B 1 22 ? 2.982 -0.752 -10.719 1 97.81 22 LEU B O 1
ATOM 1391 N N . LEU B 1 23 ? 1.41 -1.885 -9.586 1 97.69 23 LEU B N 1
ATOM 1392 C CA . LEU B 1 23 ? 1.884 -3.184 -10.047 1 97.69 23 LEU B CA 1
ATOM 1393 C C . LEU B 1 23 ? 1.765 -3.295 -11.562 1 97.69 23 LEU B C 1
ATOM 1395 O O . LEU B 1 23 ? 2.639 -3.865 -12.219 1 97.69 23 LEU B O 1
ATOM 1399 N N . LYS B 1 24 ? 0.725 -2.721 -12.055 1 96.38 24 LYS B N 1
ATOM 1400 C CA . LYS B 1 24 ? 0.429 -2.873 -13.477 1 96.38 24 LYS B CA 1
ATOM 1401 C C . LYS B 1 24 ? 1.227 -1.878 -14.312 1 96.38 24 LYS B C 1
ATOM 1403 O O . LYS B 1 24 ? 1.678 -2.205 -15.414 1 96.38 24 LYS B O 1
ATOM 1408 N N . ASN B 1 25 ? 1.439 -0.601 -13.758 1 96 25 ASN B N 1
ATOM 1409 C CA . ASN B 1 25 ? 1.981 0.472 -14.586 1 96 25 ASN B CA 1
ATOM 1410 C C . ASN B 1 25 ? 3.373 0.891 -14.117 1 96 25 ASN B C 1
ATOM 1412 O O . ASN B 1 25 ? 4.09 1.588 -14.836 1 96 25 ASN B O 1
ATOM 1416 N N . LEU B 1 26 ? 3.762 0.557 -12.969 1 96.31 26 LEU B N 1
ATOM 1417 C CA . LEU B 1 26 ? 5.082 0.797 -12.398 1 96.31 26 LEU B CA 1
ATOM 1418 C C . LEU B 1 26 ? 5.438 2.279 -12.461 1 96.31 26 LEU B C 1
ATOM 1420 O O . LEU B 1 26 ? 6.512 2.645 -12.938 1 96.31 26 LEU B O 1
ATOM 1424 N N . PRO B 1 27 ? 4.535 3.158 -11.977 1 94.44 27 PRO B N 1
ATOM 1425 C CA . PRO B 1 27 ? 4.914 4.57 -11.914 1 94.44 27 PRO B CA 1
ATOM 1426 C C . PRO B 1 27 ? 6.141 4.812 -11.039 1 94.44 27 PRO B C 1
ATOM 1428 O O . PRO B 1 27 ? 6.793 5.852 -11.156 1 94.44 27 PRO B O 1
ATOM 1431 N N . PHE B 1 28 ? 6.336 3.926 -10.156 1 95.69 28 PHE B N 1
ATOM 1432 C CA . PHE B 1 28 ? 7.574 3.852 -9.383 1 95.69 28 PHE B CA 1
ATOM 1433 C C . PHE B 1 28 ? 8.398 2.637 -9.797 1 95.69 28 PHE B C 1
ATOM 1435 O O . PHE B 1 28 ? 7.863 1.532 -9.93 1 95.69 28 PHE B O 1
ATOM 1442 N N . PRO B 1 29 ? 9.602 2.846 -10.008 1 95.56 29 PRO B N 1
ATOM 1443 C CA . PRO B 1 29 ? 10.406 1.751 -10.562 1 95.56 29 PRO B CA 1
ATOM 1444 C C . PRO B 1 29 ? 10.461 0.536 -9.641 1 95.56 29 PRO B C 1
ATOM 1446 O O . PRO B 1 29 ? 10.617 0.686 -8.43 1 95.56 29 PRO B O 1
ATOM 1449 N N . ALA B 1 30 ? 10.328 -0.607 -10.25 1 97.75 30 ALA B N 1
ATOM 1450 C CA . ALA B 1 30 ? 10.484 -1.856 -9.508 1 97.75 30 ALA B CA 1
ATOM 1451 C C . ALA B 1 30 ? 11.922 -2.023 -9.016 1 97.75 30 ALA B C 1
ATOM 1453 O O . ALA B 1 30 ? 12.859 -1.539 -9.648 1 97.75 30 ALA B O 1
ATOM 1454 N N . ASP B 1 31 ? 12.055 -2.725 -7.891 1 97.06 31 ASP B N 1
ATOM 1455 C CA . ASP B 1 31 ? 13.391 -2.936 -7.355 1 97.06 31 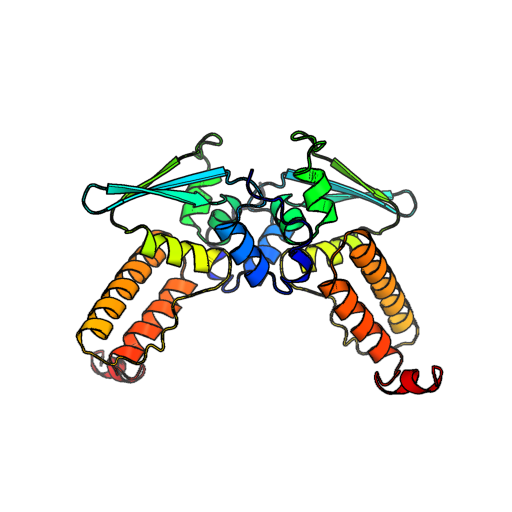ASP B CA 1
ATOM 1456 C C . ASP B 1 31 ? 13.695 -4.426 -7.203 1 97.06 31 ASP B C 1
ATOM 1458 O O . ASP B 1 31 ? 14.742 -4.801 -6.664 1 97.06 31 ASP B O 1
ATOM 1462 N N . ILE B 1 32 ? 12.812 -5.293 -7.688 1 98.06 32 ILE B N 1
ATOM 1463 C CA . ILE B 1 32 ? 13.039 -6.734 -7.715 1 98.06 32 ILE B CA 1
ATOM 1464 C C . ILE B 1 32 ? 12.32 -7.348 -8.914 1 98.06 32 ILE B C 1
ATOM 1466 O O . ILE B 1 32 ? 11.258 -6.867 -9.32 1 98.06 32 ILE B O 1
ATOM 1470 N N . VAL B 1 33 ? 12.898 -8.328 -9.438 1 98.19 33 VAL B N 1
ATOM 1471 C CA . VAL B 1 33 ? 12.305 -9.055 -10.555 1 98.19 33 VAL B CA 1
ATOM 1472 C C . VAL B 1 33 ? 12.211 -10.539 -10.211 1 98.19 33 VAL B C 1
ATOM 1474 O O . VAL B 1 33 ? 13.211 -11.148 -9.82 1 98.19 33 VAL B O 1
ATOM 1477 N N . PHE B 1 34 ? 11.07 -11.023 -10.383 1 97.56 34 PHE B N 1
ATOM 1478 C CA . PHE B 1 34 ? 10.867 -12.453 -10.18 1 97.56 34 PHE B CA 1
ATOM 1479 C C . PHE B 1 34 ? 10.922 -13.211 -11.5 1 97.56 34 PHE B C 1
ATOM 1481 O O . PHE B 1 34 ? 10.32 -12.789 -12.484 1 97.56 34 PHE B O 1
ATOM 1488 N N . GLU B 1 35 ? 11.633 -14.258 -11.492 1 96.44 35 GLU B N 1
ATOM 1489 C CA . GLU B 1 35 ? 11.734 -15.133 -12.656 1 96.44 35 GLU B CA 1
ATOM 1490 C C . GLU B 1 35 ? 10.961 -16.422 -12.445 1 96.44 35 GLU B C 1
ATOM 1492 O O . GLU B 1 35 ? 11.391 -17.297 -11.68 1 96.44 35 GLU B O 1
ATOM 1497 N N . CYS B 1 36 ? 9.891 -16.484 -13.109 1 93.75 36 CYS B N 1
ATOM 1498 C CA . CYS B 1 36 ? 9.062 -17.688 -13.016 1 93.75 36 CYS B CA 1
ATOM 1499 C C . CYS B 1 36 ? 9.445 -18.703 -14.094 1 93.75 36 CYS B C 1
ATOM 1501 O O . CYS B 1 36 ? 9.312 -18.422 -15.289 1 93.75 36 CYS B O 1
ATOM 1503 N N . ASP B 1 37 ? 9.977 -19.781 -13.656 1 87.38 37 ASP B N 1
ATOM 1504 C CA . ASP B 1 37 ? 10.297 -20.859 -14.57 1 87.38 37 ASP B CA 1
ATOM 1505 C C . ASP B 1 37 ? 9.203 -21.922 -14.57 1 87.38 37 ASP B C 1
ATOM 1507 O O . ASP B 1 37 ? 8.984 -22.609 -13.562 1 87.38 37 ASP B O 1
ATOM 1511 N N . HIS B 1 38 ? 8.43 -21.859 -15.602 1 80.56 38 HIS B N 1
ATOM 1512 C CA . HIS B 1 38 ? 7.355 -22.828 -15.734 1 80.56 38 HIS B CA 1
ATOM 1513 C C . HIS B 1 38 ? 7.359 -23.484 -17.125 1 80.56 38 HIS B C 1
ATOM 1515 O O . HIS B 1 38 ? 7.281 -22.781 -18.125 1 80.56 38 HIS B O 1
ATOM 1521 N N . ASP B 1 39 ? 7.461 -24.797 -17.219 1 80.38 39 ASP B N 1
ATOM 1522 C CA . ASP B 1 39 ? 7.422 -25.594 -18.438 1 80.38 39 ASP B CA 1
ATOM 1523 C C . ASP B 1 39 ? 8.516 -25.172 -19.422 1 80.38 39 ASP B C 1
ATOM 1525 O O . ASP B 1 39 ? 8.281 -25.094 -20.625 1 80.38 39 ASP B O 1
ATOM 1529 N N . GLY B 1 40 ? 9.68 -24.734 -18.953 1 81.19 40 GLY B N 1
ATOM 1530 C CA . GLY B 1 40 ? 10.812 -24.406 -19.812 1 81.19 40 GLY B CA 1
ATOM 1531 C C . GLY B 1 40 ? 10.844 -22.953 -20.234 1 81.19 40 GLY B C 1
ATOM 1532 O O . GLY B 1 40 ? 11.758 -22.516 -20.938 1 81.19 40 GLY B O 1
ATOM 1533 N N . VAL B 1 41 ? 9.852 -22.234 -19.922 1 86.5 41 VAL B N 1
ATOM 1534 C CA . VAL B 1 41 ? 9.797 -20.828 -20.281 1 86.5 41 VAL B CA 1
ATOM 1535 C C . VAL B 1 41 ? 9.992 -19.969 -19.031 1 86.5 41 VAL B C 1
ATOM 1537 O O . VAL B 1 41 ? 9.367 -20.203 -18 1 86.5 41 VAL B O 1
ATOM 1540 N N . VAL B 1 42 ? 10.945 -19.078 -19.094 1 90.38 42 VAL B N 1
ATOM 1541 C CA . VAL B 1 42 ? 11.188 -18.172 -17.984 1 90.38 42 VAL B CA 1
ATOM 1542 C C . VAL B 1 42 ? 10.492 -16.844 -18.234 1 90.38 42 VAL B C 1
ATOM 1544 O O . VAL B 1 42 ? 10.719 -16.203 -19.266 1 90.38 42 VAL B O 1
ATOM 1547 N N . GLU B 1 43 ? 9.562 -16.531 -17.391 1 94.56 43 GLU B N 1
ATOM 1548 C CA . GLU B 1 43 ? 8.883 -15.234 -17.453 1 94.56 43 GLU B CA 1
ATOM 1549 C C . GLU B 1 43 ? 9.234 -14.375 -16.234 1 94.56 43 GLU B C 1
ATOM 1551 O O . GLU B 1 43 ? 9.469 -14.898 -15.148 1 94.56 43 GLU B O 1
ATOM 1556 N N . THR B 1 44 ? 9.289 -13.094 -16.484 1 96.25 44 THR B N 1
ATOM 1557 C CA . THR B 1 44 ? 9.727 -12.195 -15.422 1 96.25 44 THR B CA 1
ATOM 1558 C C . THR B 1 44 ? 8.586 -11.289 -14.969 1 96.25 44 THR B C 1
ATOM 1560 O O . THR B 1 44 ? 7.723 -10.922 -15.766 1 96.25 44 THR B O 1
ATOM 1563 N N . ILE B 1 45 ? 8.531 -10.961 -13.688 1 97.5 45 ILE B N 1
ATOM 1564 C CA . ILE B 1 45 ? 7.547 -10.062 -13.102 1 97.5 45 ILE B CA 1
ATOM 1565 C C . ILE B 1 45 ? 8.25 -9.039 -12.211 1 97.5 45 ILE B C 1
ATOM 1567 O O . ILE B 1 45 ? 8.805 -9.391 -11.172 1 97.5 45 ILE B O 1
ATOM 1571 N N . PRO B 1 46 ? 8.258 -7.801 -12.664 1 98.38 46 PRO B N 1
ATOM 1572 C CA . PRO B 1 46 ? 8.797 -6.762 -11.781 1 98.38 46 PRO B CA 1
ATOM 1573 C C . PRO B 1 46 ? 7.895 -6.48 -10.578 1 98.38 46 PRO B C 1
ATOM 1575 O O . PRO B 1 46 ? 6.668 -6.543 -10.695 1 98.38 46 PRO B O 1
ATOM 1578 N N . ALA B 1 47 ? 8.445 -6.238 -9.445 1 98.44 47 ALA B N 1
ATOM 1579 C CA . ALA B 1 47 ? 7.695 -5.965 -8.227 1 98.44 47 ALA B CA 1
ATOM 1580 C C . ALA B 1 47 ? 8.469 -5.027 -7.305 1 98.44 47 ALA B C 1
ATOM 1582 O O . ALA B 1 47 ? 9.492 -4.465 -7.699 1 98.44 47 ALA B O 1
ATOM 1583 N N . HIS B 1 48 ? 7.977 -4.715 -6.172 1 98.5 48 HIS B N 1
ATOM 1584 C CA . HIS B 1 48 ? 8.586 -3.85 -5.172 1 98.5 48 HIS B CA 1
ATOM 1585 C C . HIS B 1 48 ? 8.781 -4.59 -3.85 1 98.5 48 HIS B C 1
ATOM 1587 O O . HIS B 1 48 ? 7.82 -5.129 -3.293 1 98.5 48 HIS B O 1
ATOM 1593 N N . LYS B 1 49 ? 9.969 -4.555 -3.314 1 98.12 49 LYS B N 1
ATOM 1594 C CA . LYS B 1 49 ? 10.305 -5.289 -2.096 1 98.12 49 LYS B CA 1
ATOM 1595 C C . LYS B 1 49 ? 9.383 -4.895 -0.947 1 98.12 49 LYS B C 1
ATOM 1597 O O . LYS B 1 49 ? 8.961 -5.746 -0.16 1 98.12 49 LYS B O 1
ATOM 1602 N N . ILE B 1 50 ? 9.047 -3.613 -0.885 1 98.19 50 ILE B N 1
ATOM 1603 C CA . ILE B 1 50 ? 8.312 -3.096 0.267 1 98.19 50 ILE B CA 1
ATOM 1604 C C . ILE B 1 50 ? 6.949 -3.766 0.356 1 98.19 50 ILE B C 1
ATOM 1606 O O . ILE B 1 50 ? 6.496 -4.129 1.445 1 98.19 50 ILE B O 1
ATOM 1610 N N . PHE B 1 51 ? 6.23 -4.02 -0.733 1 98.31 51 PHE B N 1
ATOM 1611 C CA . PHE B 1 51 ? 4.926 -4.668 -0.733 1 98.31 51 PHE B CA 1
ATOM 1612 C C . PHE B 1 51 ? 5.055 -6.145 -0.385 1 98.31 51 PHE B C 1
ATOM 1614 O O . PHE B 1 51 ? 4.141 -6.734 0.192 1 98.31 51 PHE B O 1
ATOM 1621 N N . LEU B 1 52 ? 6.18 -6.715 -0.701 1 97.81 52 LEU B N 1
ATOM 1622 C CA . LEU B 1 52 ? 6.449 -8.102 -0.346 1 97.81 52 LEU B CA 1
ATOM 1623 C C . LEU B 1 52 ? 6.73 -8.242 1.146 1 97.81 52 LEU B C 1
ATOM 1625 O O . LEU B 1 52 ? 6.207 -9.141 1.804 1 97.81 52 LEU B O 1
ATOM 1629 N N . VAL B 1 53 ? 7.508 -7.32 1.646 1 97.12 53 VAL B N 1
ATOM 1630 C CA . VAL B 1 53 ? 7.926 -7.355 3.043 1 97.12 53 VAL B CA 1
ATOM 1631 C C . VAL B 1 53 ? 6.715 -7.168 3.951 1 97.12 53 VAL B C 1
ATOM 1633 O O . VAL B 1 53 ? 6.559 -7.875 4.949 1 97.12 53 VAL B O 1
ATOM 1636 N N . ILE B 1 54 ? 5.828 -6.27 3.596 1 97 54 ILE B N 1
ATOM 1637 C CA . ILE B 1 54 ? 4.727 -5.973 4.504 1 97 54 ILE B CA 1
ATOM 1638 C C . ILE B 1 54 ? 3.658 -7.059 4.387 1 97 54 ILE B C 1
ATOM 1640 O O . ILE B 1 54 ? 2.783 -7.172 5.246 1 97 54 ILE B O 1
ATOM 1644 N N . GLY B 1 55 ? 3.734 -7.891 3.375 1 97.44 55 GLY B N 1
ATOM 1645 C CA . GLY B 1 55 ? 2.699 -8.891 3.178 1 97.44 55 GLY B CA 1
ATOM 1646 C C . GLY B 1 55 ? 3.158 -10.297 3.51 1 97.44 55 GLY B C 1
ATOM 1647 O O . GLY B 1 55 ? 2.336 -11.195 3.711 1 97.44 55 GLY B O 1
ATOM 1648 N N . SER B 1 56 ? 4.438 -10.469 3.547 1 97 56 SER B N 1
ATOM 1649 C CA . SER B 1 56 ? 4.973 -11.828 3.672 1 97 56 SER B CA 1
ATOM 1650 C C . SER B 1 56 ? 6.156 -11.867 4.633 1 97 56 SER B C 1
ATOM 1652 O O . SER B 1 56 ? 7.168 -11.195 4.406 1 97 56 SER B O 1
ATOM 1654 N N . GLU B 1 57 ? 6.094 -12.742 5.582 1 95.94 57 GLU B N 1
ATOM 1655 C CA . GLU B 1 57 ? 7.191 -12.883 6.531 1 95.94 57 GLU B CA 1
ATOM 1656 C C . GLU B 1 57 ? 8.43 -13.484 5.867 1 95.94 57 GLU B C 1
ATOM 1658 O O . GLU B 1 57 ? 9.562 -13.164 6.242 1 95.94 57 GLU B O 1
ATOM 1663 N N . VAL B 1 58 ? 8.227 -14.289 4.918 1 96 58 VAL B N 1
ATOM 1664 C CA . VAL B 1 58 ? 9.32 -14.922 4.195 1 96 58 VAL B CA 1
ATOM 1665 C C . VAL B 1 58 ? 10.094 -13.875 3.396 1 96 58 VAL B C 1
ATOM 1667 O O . VAL B 1 58 ? 11.32 -13.828 3.447 1 96 58 VAL B O 1
ATOM 1670 N N . PHE B 1 59 ? 9.391 -13.016 2.766 1 96.38 59 PHE B N 1
ATOM 1671 C CA . PHE B 1 59 ? 10.062 -11.969 2.002 1 96.38 59 PHE B CA 1
ATOM 1672 C C . PHE B 1 59 ? 10.68 -10.93 2.93 1 96.38 59 PHE B C 1
ATOM 1674 O O . PHE B 1 59 ? 11.703 -10.328 2.602 1 96.38 59 PHE B O 1
ATOM 1681 N N . GLU B 1 60 ? 10.031 -10.742 4.059 1 96.5 60 GLU B N 1
ATOM 1682 C CA . GLU B 1 60 ? 10.672 -9.875 5.035 1 96.5 60 GLU B CA 1
ATOM 1683 C C . GLU B 1 60 ? 12.031 -10.422 5.457 1 96.5 60 GLU B C 1
ATOM 1685 O O . GLU B 1 60 ? 13.023 -9.688 5.504 1 96.5 60 GLU B O 1
ATOM 1690 N N . ALA B 1 61 ? 12.094 -11.672 5.727 1 94.31 61 ALA B N 1
ATOM 1691 C CA . ALA B 1 61 ? 13.359 -12.312 6.09 1 94.31 61 ALA B CA 1
ATOM 1692 C C . ALA B 1 61 ? 14.352 -12.258 4.934 1 94.31 61 ALA B C 1
ATOM 1694 O O . ALA B 1 61 ? 15.547 -12.039 5.145 1 94.31 61 ALA B O 1
ATOM 1695 N N . MET B 1 62 ? 13.883 -12.375 3.742 1 94.12 62 MET B N 1
ATOM 1696 C CA . MET B 1 62 ? 14.727 -12.43 2.555 1 94.12 62 MET B CA 1
ATOM 1697 C C . MET B 1 62 ? 15.375 -11.078 2.283 1 94.12 62 MET B C 1
ATOM 1699 O O . MET B 1 62 ? 16.562 -11.008 1.943 1 94.12 62 MET B O 1
ATOM 1703 N N . PHE B 1 63 ? 14.586 -10 2.531 1 95 63 PHE B N 1
ATOM 1704 C CA . PHE B 1 63 ? 15.055 -8.688 2.098 1 95 63 PHE B CA 1
ATOM 1705 C C . PHE B 1 63 ? 15.531 -7.863 3.289 1 95 63 PHE B C 1
ATOM 1707 O O . PHE B 1 63 ? 16.25 -6.875 3.119 1 95 63 PHE B O 1
ATOM 1714 N N . CYS B 1 64 ? 15.094 -8.211 4.488 1 93 64 CYS B N 1
ATOM 1715 C CA . CYS B 1 64 ? 15.438 -7.398 5.648 1 93 64 CYS B CA 1
ATOM 1716 C C . CYS B 1 64 ? 16.141 -8.234 6.715 1 93 64 CYS B C 1
ATOM 1718 O O . CYS B 1 64 ? 16.5 -7.719 7.773 1 93 64 CYS B O 1
ATOM 1720 N N . GLY B 1 65 ? 16.297 -9.422 6.52 1 90.62 65 GLY B N 1
ATOM 1721 C CA . GLY B 1 65 ? 16.938 -10.289 7.492 1 90.62 65 GLY B CA 1
ATOM 1722 C C . GLY B 1 65 ? 18.438 -10.023 7.621 1 90.62 65 GLY B C 1
ATOM 1723 O O . GLY B 1 65 ? 19 -9.203 6.891 1 90.62 65 GLY B O 1
ATOM 1724 N N . LEU B 1 66 ? 19.047 -10.711 8.5 1 90.06 66 LEU B N 1
ATOM 1725 C CA . LEU B 1 66 ? 20.453 -10.547 8.836 1 90.06 66 LEU B CA 1
ATOM 1726 C C . LEU B 1 66 ? 21.344 -10.891 7.641 1 90.06 66 LEU B C 1
ATOM 1728 O O . LEU B 1 66 ? 22.391 -10.266 7.434 1 90.06 66 LEU B O 1
ATOM 1732 N N . ASN B 1 67 ? 20.922 -11.789 6.859 1 91.19 67 ASN B N 1
ATOM 1733 C CA . ASN B 1 67 ? 21.703 -12.25 5.715 1 91.19 67 ASN B CA 1
ATOM 1734 C C . ASN B 1 67 ? 21.188 -11.648 4.41 1 91.19 67 ASN B C 1
ATOM 1736 O O . ASN B 1 67 ? 21.562 -12.094 3.324 1 91.19 67 ASN B O 1
ATOM 1740 N N . ALA B 1 68 ? 20.328 -10.695 4.547 1 90.25 68 ALA B N 1
ATOM 1741 C CA . ALA B 1 68 ? 19.734 -10.117 3.342 1 90.25 68 ALA B CA 1
ATOM 1742 C C . ALA B 1 68 ? 20.781 -9.375 2.518 1 90.25 68 ALA B C 1
ATOM 1744 O O . ALA B 1 68 ? 21.641 -8.688 3.07 1 90.25 68 ALA B O 1
ATOM 1745 N N . ASP B 1 69 ? 20.75 -9.586 1.239 1 91.44 69 ASP B N 1
ATOM 1746 C CA . ASP B 1 69 ? 21.578 -8.867 0.28 1 91.44 69 ASP B CA 1
ATOM 1747 C C . ASP B 1 69 ? 20.859 -7.609 -0.226 1 91.44 69 ASP B C 1
ATOM 1749 O O . ASP B 1 69 ? 19.891 -7.703 -0.985 1 91.44 69 ASP B O 1
ATOM 1753 N N . PRO B 1 70 ? 21.406 -6.52 0.133 1 86.56 70 PRO B N 1
ATOM 1754 C CA . PRO B 1 70 ? 20.75 -5.285 -0.301 1 86.56 70 PRO B CA 1
ATOM 1755 C C . PRO B 1 70 ? 20.766 -5.109 -1.818 1 86.56 70 PRO B C 1
ATOM 1757 O O . PRO B 1 70 ? 19.969 -4.348 -2.363 1 86.56 70 PRO B O 1
ATOM 1760 N N . LEU B 1 71 ? 21.578 -5.844 -2.482 1 91.25 71 LEU B N 1
ATOM 1761 C CA . LEU B 1 71 ? 21.734 -5.672 -3.922 1 91.25 71 LEU B CA 1
ATOM 1762 C C . LEU B 1 71 ? 20.922 -6.711 -4.688 1 91.25 71 LEU B C 1
ATOM 1764 O O . LEU B 1 71 ? 20.859 -6.68 -5.918 1 91.25 71 LEU B O 1
ATOM 1768 N N . MET B 1 72 ? 20.297 -7.508 -3.92 1 93.44 72 MET B N 1
ATOM 1769 C CA . MET B 1 72 ? 19.5 -8.531 -4.59 1 93.44 72 MET B CA 1
ATOM 1770 C C . MET B 1 72 ? 18.438 -7.891 -5.477 1 93.44 72 MET B C 1
ATOM 1772 O O . MET B 1 72 ? 17.641 -7.078 -5.004 1 93.44 72 MET B O 1
ATOM 1776 N N . SER B 1 73 ? 18.453 -8.281 -6.77 1 96 73 SER B N 1
ATOM 1777 C CA . SER B 1 73 ? 17.5 -7.656 -7.68 1 96 73 SER B CA 1
ATOM 1778 C C . SER B 1 73 ? 16.719 -8.703 -8.461 1 96 73 SER B C 1
ATOM 1780 O O . SER B 1 73 ? 15.82 -8.367 -9.242 1 96 73 SER B O 1
ATOM 1782 N N . LYS B 1 74 ? 17.078 -9.969 -8.242 1 96.38 74 LYS B N 1
ATOM 1783 C CA . LYS B 1 74 ? 16.391 -11.055 -8.938 1 96.38 74 LYS B CA 1
ATOM 1784 C C . LYS B 1 74 ? 16.125 -12.227 -8 1 96.38 74 LYS B C 1
ATOM 1786 O O . LYS B 1 74 ? 16.984 -12.586 -7.188 1 96.38 74 LYS B O 1
ATOM 1791 N N . VAL B 1 75 ? 14.969 -12.766 -8.141 1 95.75 75 VAL B N 1
ATOM 1792 C CA . VAL B 1 75 ? 14.602 -13.961 -7.387 1 95.75 75 VAL B CA 1
ATOM 1793 C C . VAL B 1 75 ? 13.984 -14.992 -8.328 1 95.75 75 VAL B C 1
ATOM 1795 O O . VAL B 1 75 ? 13.062 -14.68 -9.086 1 95.75 75 VAL B O 1
ATOM 1798 N N . ALA B 1 76 ? 14.469 -16.125 -8.305 1 94.12 76 ALA B N 1
ATOM 1799 C CA . ALA B 1 76 ? 13.922 -17.219 -9.109 1 94.12 76 ALA B CA 1
ATOM 1800 C C . ALA B 1 76 ? 12.797 -17.922 -8.367 1 94.12 76 ALA B C 1
ATOM 1802 O O . ALA B 1 76 ? 12.945 -18.281 -7.191 1 94.12 76 ALA B O 1
ATOM 1803 N N . ILE B 1 77 ? 11.742 -17.969 -8.945 1 91.12 77 ILE B N 1
ATOM 1804 C CA . ILE B 1 77 ? 10.594 -18.703 -8.422 1 91.12 77 ILE B CA 1
ATOM 1805 C C . ILE B 1 77 ? 10.352 -19.953 -9.281 1 91.12 77 ILE B C 1
ATOM 1807 O O . ILE B 1 77 ? 10.117 -19.844 -10.484 1 91.12 77 ILE B O 1
ATOM 1811 N N . SER B 1 78 ? 10.547 -21.047 -8.586 1 84.56 78 SER B N 1
ATOM 1812 C CA . SER B 1 78 ? 10.359 -22.297 -9.312 1 84.56 78 SER B CA 1
ATOM 1813 C C . SER B 1 78 ? 9.023 -22.953 -8.953 1 84.56 78 SER B C 1
ATOM 1815 O O . SER B 1 78 ? 8.523 -22.781 -7.844 1 84.56 78 SER B O 1
ATOM 1817 N N . ASN B 1 79 ? 8.266 -23.406 -9.867 1 82.38 79 ASN B N 1
ATOM 1818 C CA . ASN B 1 79 ? 7.117 -24.266 -9.594 1 82.38 79 ASN B CA 1
ATOM 1819 C C . ASN B 1 79 ? 5.801 -23.531 -9.82 1 82.38 79 ASN B C 1
ATOM 1821 O O . ASN B 1 79 ? 4.73 -24.141 -9.797 1 82.38 79 ASN B O 1
ATOM 1825 N N . TYR B 1 80 ? 6.008 -22.219 -9.93 1 89.62 80 TYR B N 1
ATOM 1826 C CA . TYR B 1 80 ? 4.738 -21.516 -10.117 1 89.62 80 TYR B CA 1
ATOM 1827 C C . TYR B 1 80 ? 4.699 -20.812 -11.469 1 89.62 80 TYR B C 1
ATOM 1829 O O . TYR B 1 80 ? 5.719 -20.297 -11.938 1 89.62 80 TYR B O 1
ATOM 1837 N N . SER B 1 81 ? 3.545 -20.797 -11.992 1 89.56 81 SER B N 1
ATOM 1838 C CA . SER B 1 81 ? 3.346 -20.047 -13.234 1 89.56 81 SER B CA 1
ATOM 1839 C C . SER B 1 81 ? 3.318 -18.547 -12.969 1 89.56 81 SER B C 1
ATOM 1841 O O . SER B 1 81 ? 3.094 -18.109 -11.836 1 89.56 81 SER B O 1
ATOM 1843 N N . LYS B 1 82 ? 3.568 -17.797 -14 1 93.44 82 LYS B N 1
ATOM 1844 C CA . LYS B 1 82 ? 3.482 -16.344 -13.906 1 93.44 82 LYS B CA 1
ATOM 1845 C C . LYS B 1 82 ? 2.09 -15.906 -13.469 1 93.44 82 LYS B C 1
ATOM 1847 O O . LYS B 1 82 ? 1.949 -14.984 -12.664 1 93.44 82 LYS B O 1
ATOM 1852 N N . ALA B 1 83 ? 1.107 -16.625 -13.953 1 92.19 83 ALA B N 1
ATOM 1853 C CA . ALA B 1 83 ? -0.274 -16.281 -13.625 1 92.19 83 ALA B CA 1
ATOM 1854 C C . ALA B 1 83 ? -0.54 -16.453 -12.133 1 92.19 83 ALA B C 1
ATOM 1856 O O . ALA B 1 83 ? -1.177 -15.594 -11.508 1 92.19 83 ALA B O 1
ATOM 1857 N N . THR B 1 84 ? -0.045 -17.5 -11.555 1 92.81 84 THR B N 1
ATOM 1858 C CA . THR B 1 84 ? -0.24 -17.75 -10.133 1 92.81 84 THR B CA 1
ATOM 1859 C C . THR B 1 84 ? 0.478 -16.703 -9.289 1 92.81 84 THR B C 1
ATOM 1861 O O . THR B 1 84 ? -0.098 -16.156 -8.352 1 92.81 84 THR B O 1
ATOM 1864 N N . PHE B 1 85 ? 1.672 -16.422 -9.695 1 95.38 85 PHE B N 1
ATOM 1865 C CA . PHE B 1 85 ? 2.441 -15.469 -8.906 1 95.38 85 PHE B CA 1
ATOM 1866 C C . PHE B 1 85 ? 1.874 -14.062 -9.062 1 95.38 85 PHE B C 1
ATOM 1868 O O . PHE B 1 85 ? 1.884 -13.281 -8.109 1 95.38 85 PHE B O 1
ATOM 1875 N N . GLN B 1 86 ? 1.342 -13.844 -10.258 1 96.12 86 GLN B N 1
ATOM 1876 C CA . GLN B 1 86 ? 0.668 -12.562 -10.461 1 96.12 86 GLN B CA 1
ATOM 1877 C C . GLN B 1 86 ? -0.538 -12.43 -9.539 1 96.12 86 GLN B C 1
ATOM 1879 O O . GLN B 1 86 ? -0.757 -11.367 -8.945 1 96.12 86 GLN B O 1
ATOM 1884 N N . ALA B 1 87 ? -1.273 -13.461 -9.398 1 95.38 87 ALA B N 1
ATOM 1885 C CA . ALA B 1 87 ? -2.412 -13.445 -8.484 1 95.38 87 ALA B CA 1
ATOM 1886 C C . ALA B 1 87 ? -1.959 -13.219 -7.047 1 95.38 87 ALA B C 1
ATOM 1888 O O . ALA B 1 87 ? -2.617 -12.508 -6.289 1 95.38 87 ALA B O 1
ATOM 1889 N N . PHE B 1 88 ? -0.857 -13.859 -6.77 1 96.94 88 PHE B N 1
ATOM 1890 C CA . PHE B 1 88 ? -0.244 -13.695 -5.457 1 96.94 88 PHE B CA 1
ATOM 1891 C C . PHE B 1 88 ? 0.122 -12.234 -5.207 1 96.94 88 PHE B C 1
ATOM 1893 O O . PHE B 1 88 ? -0.219 -11.672 -4.164 1 96.94 88 PHE B O 1
ATOM 1900 N N . LEU B 1 89 ? 0.71 -11.562 -6.176 1 97.88 89 LEU B N 1
ATOM 1901 C CA . LEU B 1 89 ? 1.09 -10.156 -6.074 1 97.88 89 LEU B CA 1
ATOM 1902 C C . LEU B 1 89 ? -0.144 -9.266 -6.031 1 97.88 89 LEU B C 1
ATOM 1904 O O . LEU B 1 89 ? -0.165 -8.258 -5.316 1 97.88 89 LEU B O 1
ATOM 1908 N N . ASP B 1 90 ? -1.157 -9.641 -6.793 1 97.44 90 ASP B N 1
ATOM 1909 C CA . ASP B 1 90 ? -2.391 -8.859 -6.793 1 97.44 90 ASP B CA 1
ATOM 1910 C C . ASP B 1 90 ? -2.986 -8.773 -5.391 1 97.44 90 ASP B C 1
ATOM 1912 O O . ASP B 1 90 ? -3.523 -7.738 -5 1 97.44 90 ASP B O 1
ATOM 1916 N N . PHE B 1 91 ? -2.838 -9.828 -4.707 1 97.44 91 PHE B N 1
ATOM 1917 C CA . PHE B 1 91 ? -3.334 -9.805 -3.338 1 97.44 91 PHE B CA 1
ATOM 1918 C C . PHE B 1 91 ? -2.465 -8.914 -2.457 1 97.44 91 PHE B C 1
ATOM 1920 O O . PHE B 1 91 ? -2.979 -8.086 -1.706 1 97.44 91 PHE B O 1
ATOM 1927 N N . LEU B 1 92 ? -1.198 -9.039 -2.539 1 98.12 92 LEU B N 1
ATOM 1928 C CA . LEU B 1 92 ? -0.271 -8.297 -1.687 1 98.12 92 LEU B CA 1
ATOM 1929 C C . LEU B 1 92 ? -0.363 -6.801 -1.952 1 98.12 92 LEU B C 1
ATOM 1931 O O . LEU B 1 92 ? -0.23 -5.992 -1.03 1 98.12 92 LEU B O 1
ATOM 1935 N N . TYR B 1 93 ? -0.662 -6.41 -3.191 1 98.19 93 TYR B N 1
ATOM 1936 C CA . TYR B 1 93 ? -0.651 -5.008 -3.584 1 98.19 93 TYR B CA 1
ATOM 1937 C C . TYR B 1 93 ? -2.025 -4.375 -3.396 1 98.19 93 TYR B C 1
ATOM 1939 O O . TYR B 1 93 ? -2.141 -3.16 -3.225 1 98.19 93 TYR B O 1
ATOM 1947 N N . ALA B 1 94 ? -3.061 -5.25 -3.457 1 97.88 94 ALA B N 1
ATOM 1948 C CA . ALA B 1 94 ? -4.363 -4.609 -3.623 1 97.88 94 ALA B CA 1
ATOM 1949 C C . ALA B 1 94 ? -5.457 -5.398 -2.906 1 97.88 94 ALA B C 1
ATOM 1951 O O . ALA B 1 94 ? -6.645 -5.094 -3.051 1 97.88 94 ALA B O 1
ATOM 1952 N N . ASP B 1 95 ? -5.113 -6.398 -2.219 1 96.62 95 ASP B N 1
ATOM 1953 C CA . ASP B 1 95 ? -6.078 -7.27 -1.552 1 96.62 95 ASP B CA 1
ATOM 1954 C C . ASP B 1 95 ? -7.027 -7.91 -2.561 1 96.62 95 ASP B C 1
ATOM 1956 O O . ASP B 1 95 ? -8.18 -8.203 -2.234 1 96.62 95 ASP B O 1
ATOM 1960 N N . GLN B 1 96 ? -6.555 -7.988 -3.795 1 93 96 GLN B N 1
ATOM 1961 C CA . GLN B 1 96 ? -7.375 -8.594 -4.836 1 93 96 GLN B CA 1
ATOM 1962 C C . GLN B 1 96 ? -7.148 -10.102 -4.906 1 93 96 GLN B C 1
ATOM 1964 O O . GLN B 1 96 ? -6.016 -10.57 -4.797 1 93 96 GLN B O 1
ATOM 1969 N N . HIS B 1 97 ? -8.141 -10.758 -4.973 1 82.25 97 HIS B N 1
ATOM 1970 C CA . HIS B 1 97 ? -8.047 -12.211 -5.102 1 82.25 97 HIS B CA 1
ATOM 1971 C C . HIS B 1 97 ? -9.102 -12.75 -6.055 1 82.25 97 HIS B C 1
ATOM 1973 O O . HIS B 1 97 ? -10.133 -12.102 -6.281 1 82.25 97 HIS B O 1
ATOM 1979 N N . PRO B 1 98 ? -8.672 -13.734 -6.867 1 70.44 98 PRO B N 1
ATOM 1980 C CA . PRO B 1 98 ? -9.57 -14.273 -7.891 1 70.44 98 PRO B CA 1
ATOM 1981 C C . PRO B 1 98 ? -10.969 -14.57 -7.348 1 70.44 98 PRO B C 1
ATOM 1983 O O . PRO B 1 98 ? -11.125 -14.891 -6.168 1 70.44 98 PRO B O 1
ATOM 1986 N N . SER B 1 99 ? -11.875 -13.859 -8.164 1 64.56 99 SER B N 1
ATOM 1987 C CA . SER B 1 99 ? -13.281 -14.062 -7.82 1 64.56 99 SER B CA 1
ATOM 1988 C C . SER B 1 99 ? -13.609 -15.539 -7.684 1 64.56 99 SER B C 1
ATOM 1990 O O . SER B 1 99 ? -13.109 -16.375 -8.453 1 64.56 99 SER B O 1
ATOM 1992 N N . PHE B 1 100 ? -13.859 -15.867 -6.496 1 57.53 100 PHE B N 1
ATOM 1993 C CA . PHE B 1 100 ? -14.219 -17.234 -6.148 1 57.53 100 PHE B CA 1
ATOM 1994 C C . PHE B 1 100 ? -15.523 -17.641 -6.824 1 57.53 100 PHE B C 1
ATOM 1996 O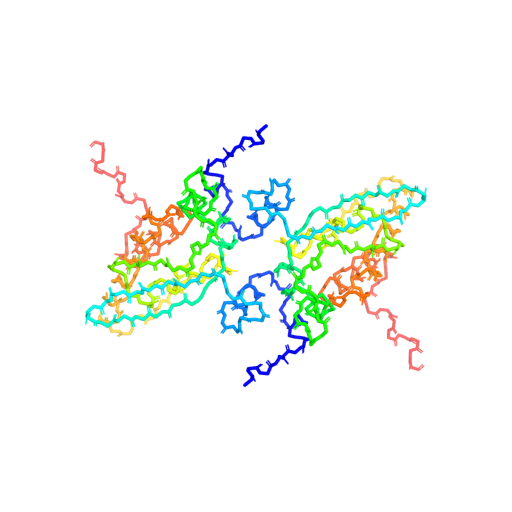 O . PHE B 1 100 ? -15.828 -18.828 -6.93 1 57.53 100 PHE B O 1
ATOM 2003 N N . GLU B 1 101 ? -16.297 -16.594 -7.402 1 54.91 101 GLU B N 1
ATOM 2004 C CA . GLU B 1 101 ? -17.594 -17 -7.926 1 54.91 101 GLU B CA 1
ATOM 2005 C C . GLU B 1 101 ? -17.562 -17.125 -9.445 1 54.91 101 GLU B C 1
ATOM 2007 O O . GLU B 1 101 ? -17.328 -16.141 -10.156 1 54.91 101 GLU B O 1
ATOM 2012 N N . ARG B 1 102 ? -17 -18.125 -9.906 1 57.5 102 ARG B N 1
ATOM 2013 C CA . ARG B 1 102 ? -17.125 -18.266 -11.359 1 57.5 102 ARG B CA 1
ATOM 2014 C C . ARG B 1 102 ? -18.281 -19.203 -11.711 1 57.5 102 ARG B C 1
ATOM 2016 O O . ARG B 1 102 ? -18.516 -20.188 -11.023 1 57.5 102 ARG B O 1
ATOM 2023 N N . ASP B 1 103 ? -19.219 -18.578 -12.438 1 57.31 103 ASP B N 1
ATOM 2024 C CA . ASP B 1 103 ? -20.219 -19.438 -13.039 1 57.31 103 ASP B CA 1
ATOM 2025 C C . ASP B 1 103 ? -19.578 -20.547 -13.867 1 57.31 103 ASP B C 1
ATOM 2027 O O . ASP B 1 103 ? -18.859 -20.281 -14.836 1 57.31 103 ASP B O 1
ATOM 2031 N N . TRP B 1 104 ? -19.547 -21.625 -13.312 1 63.09 104 TRP B N 1
ATOM 2032 C CA . TRP B 1 104 ? -18.938 -22.75 -14.016 1 63.09 104 TRP B CA 1
ATOM 2033 C C . TRP B 1 104 ? -19.859 -23.266 -15.125 1 63.09 104 TRP B C 1
ATOM 2035 O O . TRP B 1 104 ? -21.016 -23.609 -14.867 1 63.09 104 TRP B O 1
ATOM 2045 N N . THR B 1 105 ? -19.719 -22.672 -16.172 1 62.78 105 THR B N 1
ATOM 2046 C CA . THR B 1 105 ? -20.547 -23.172 -17.266 1 62.78 105 THR B CA 1
ATOM 2047 C C . THR B 1 105 ? -20.109 -24.562 -17.688 1 62.78 105 THR B C 1
ATOM 2049 O O . THR B 1 105 ? -20.891 -25.328 -18.266 1 62.78 105 THR B O 1
ATOM 2052 N N . ASN B 1 106 ? -18.938 -24.969 -17.547 1 71.5 106 ASN B N 1
ATOM 2053 C CA . ASN B 1 106 ? -18.484 -26.297 -17.922 1 71.5 106 ASN B CA 1
ATOM 2054 C C . ASN B 1 106 ? -17.484 -26.859 -16.938 1 71.5 106 ASN B C 1
ATOM 2056 O O . ASN B 1 106 ? -16.859 -26.109 -16.172 1 71.5 106 ASN B O 1
ATOM 2060 N N . ALA B 1 107 ? -17.5 -28.172 -16.812 1 75.06 107 ALA B N 1
ATOM 2061 C CA . ALA B 1 107 ? -16.656 -28.938 -15.891 1 75.06 107 ALA B CA 1
ATOM 2062 C C . ALA B 1 107 ? -15.188 -28.594 -16.062 1 75.06 107 ALA B C 1
ATOM 2064 O O . ALA B 1 107 ? -14.438 -28.516 -15.086 1 75.06 107 ALA B O 1
ATOM 2065 N N . ASP B 1 108 ? -14.766 -28.312 -17.25 1 80.5 108 ASP B N 1
ATOM 2066 C CA . ASP B 1 108 ? -13.375 -27.984 -17.531 1 80.5 108 ASP B CA 1
ATOM 2067 C C . ASP B 1 108 ? -12.984 -26.641 -16.891 1 80.5 108 ASP B C 1
ATOM 2069 O O . ASP B 1 108 ? -11.891 -26.516 -16.344 1 80.5 108 ASP B O 1
ATOM 2073 N N . SER B 1 109 ? -13.922 -25.781 -16.953 1 82.75 109 SER B N 1
ATOM 2074 C CA . SER B 1 109 ? -13.664 -24.469 -16.375 1 82.75 109 SER B CA 1
ATOM 2075 C C . SER B 1 109 ? -13.516 -24.547 -14.852 1 82.75 109 SER B C 1
ATOM 2077 O O . SER B 1 109 ? -12.656 -23.875 -14.273 1 82.75 109 SER B O 1
ATOM 2079 N N . GLN B 1 110 ? -14.234 -25.469 -14.297 1 82.56 110 GLN B N 1
A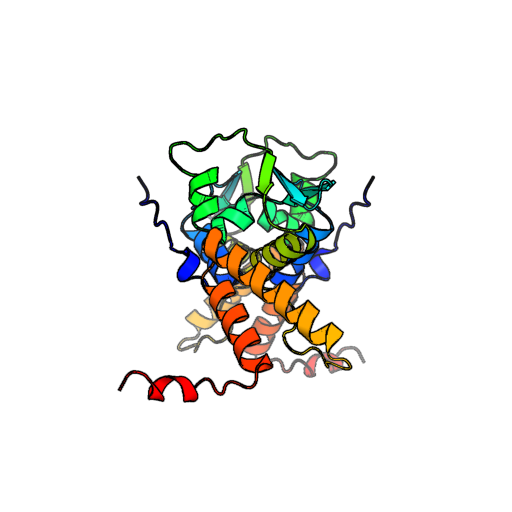TOM 2080 C CA . GLN B 1 110 ? -14.172 -25.625 -12.852 1 82.56 110 GLN B CA 1
ATOM 2081 C C . GLN B 1 110 ? -12.859 -26.281 -12.43 1 82.56 110 GLN B C 1
ATOM 2083 O O . GLN B 1 110 ? -12.234 -25.859 -11.453 1 82.56 110 GLN B O 1
ATOM 2088 N N . SER B 1 111 ? -12.562 -27.328 -13.148 1 85.94 111 SER B N 1
ATOM 2089 C CA . SER B 1 111 ? -11.32 -28.031 -12.836 1 85.94 111 SER B CA 1
ATOM 2090 C C . SER B 1 111 ? -10.109 -27.094 -12.969 1 85.94 111 SER B C 1
ATOM 2092 O O . SER B 1 111 ? -9.211 -27.109 -12.125 1 85.94 111 SER B O 1
ATOM 2094 N N . ASN B 1 112 ? -10.086 -26.297 -13.984 1 87.44 112 ASN B N 1
ATOM 2095 C CA . ASN B 1 112 ? -9 -25.344 -14.195 1 87.44 112 ASN B CA 1
ATOM 2096 C C . ASN B 1 112 ? -8.922 -24.312 -13.07 1 87.44 112 ASN B C 1
ATOM 2098 O O . ASN B 1 112 ? -7.836 -23.969 -12.617 1 87.44 112 ASN B O 1
ATOM 2102 N N . TRP B 1 113 ? -10.055 -23.906 -12.703 1 86.44 113 TRP B N 1
ATOM 2103 C CA . TRP B 1 113 ? -10.133 -22.938 -11.609 1 86.44 113 TRP B CA 1
ATOM 2104 C C . TRP B 1 113 ? -9.602 -23.547 -10.312 1 86.44 113 TRP B C 1
ATOM 2106 O O . TRP B 1 113 ? -8.836 -22.906 -9.594 1 86.44 113 TRP B O 1
ATOM 2116 N N . LEU B 1 114 ? -10.016 -24.75 -10.07 1 88.25 114 LEU B N 1
ATOM 2117 C CA . LEU B 1 114 ? -9.578 -25.406 -8.852 1 88.25 114 LEU B CA 1
ATOM 2118 C C . LEU B 1 114 ? -8.062 -25.578 -8.844 1 88.25 114 LEU B C 1
ATOM 2120 O O . LEU B 1 114 ? -7.418 -25.391 -7.805 1 88.25 114 LEU B O 1
ATOM 2124 N N . PHE B 1 115 ? -7.578 -25.891 -9.953 1 88.56 115 PHE B N 1
ATOM 2125 C CA . PHE B 1 115 ? -6.133 -26.047 -10.07 1 88.56 115 PHE B CA 1
ATOM 2126 C C . PHE B 1 115 ? -5.418 -24.734 -9.781 1 88.56 115 PHE B C 1
ATOM 2128 O O . PHE B 1 115 ? -4.434 -24.703 -9.039 1 88.56 115 PHE B O 1
ATOM 2135 N N . GLU B 1 116 ? -5.91 -23.719 -10.328 1 89.56 116 GLU B N 1
ATOM 2136 C CA . GLU B 1 116 ? -5.324 -22.391 -10.125 1 89.56 116 GLU B CA 1
ATOM 2137 C C . GLU B 1 116 ? -5.383 -21.984 -8.656 1 89.56 116 GLU B C 1
ATOM 2139 O O . GLU B 1 116 ? -4.418 -21.438 -8.117 1 89.56 116 GLU B O 1
ATOM 2144 N N . MET B 1 117 ? -6.453 -22.328 -8.031 1 91.38 117 MET B N 1
ATOM 2145 C CA . MET B 1 117 ? -6.633 -21.969 -6.625 1 91.38 117 MET B CA 1
ATOM 2146 C C . MET B 1 117 ? -5.691 -22.766 -5.734 1 91.38 117 MET B C 1
ATOM 2148 O O . MET B 1 117 ? -5.117 -22.234 -4.785 1 91.38 117 MET B O 1
ATOM 2152 N N . MET B 1 118 ? -5.578 -24 -6.105 1 92.88 118 MET B N 1
ATOM 2153 C CA . MET B 1 118 ? -4.688 -24.844 -5.309 1 92.88 118 MET B CA 1
ATOM 2154 C C . MET B 1 118 ? -3.24 -24.375 -5.441 1 92.88 118 MET B C 1
ATOM 2156 O O . MET B 1 118 ? -2.488 -24.391 -4.465 1 92.88 118 MET B O 1
ATOM 2160 N N . GLU B 1 119 ? -2.896 -24.031 -6.594 1 93.44 119 GLU B N 1
ATOM 2161 C CA . GLU B 1 119 ? -1.552 -23.5 -6.805 1 93.44 119 GLU B CA 1
ATOM 2162 C C . GLU B 1 119 ? -1.334 -22.219 -6.016 1 9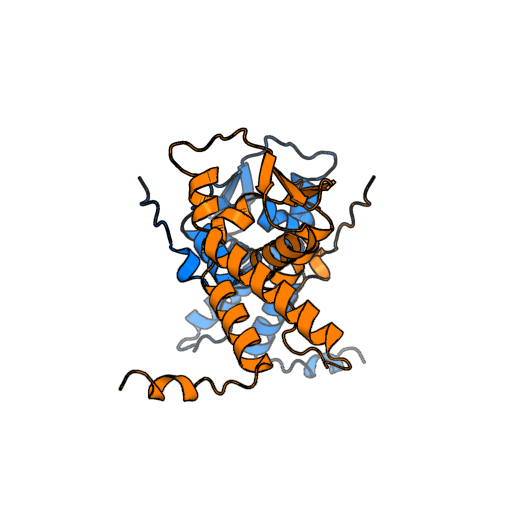3.44 119 GLU B C 1
ATOM 2164 O O . GLU B 1 119 ? -0.29 -22.031 -5.383 1 93.44 119 GLU B O 1
ATOM 2169 N N . LEU B 1 120 ? -2.256 -21.328 -6.027 1 95.06 120 LEU B N 1
ATOM 2170 C CA . LEU B 1 120 ? -2.18 -20.078 -5.281 1 95.06 120 LEU B CA 1
ATOM 2171 C C . LEU B 1 120 ? -2.125 -20.344 -3.779 1 95.06 120 LEU B C 1
ATOM 2173 O O . LEU B 1 120 ? -1.362 -19.703 -3.059 1 95.06 120 LEU B O 1
ATOM 2177 N N . LEU B 1 121 ? -2.949 -21.359 -3.404 1 95.88 121 LEU B N 1
ATOM 2178 C CA . LEU B 1 121 ? -2.941 -21.766 -2.004 1 95.88 121 LEU B CA 1
ATOM 2179 C C . LEU B 1 121 ? -1.554 -22.234 -1.582 1 95.88 121 LEU B C 1
ATOM 2181 O O . LEU B 1 121 ? -1.042 -21.812 -0.541 1 95.88 121 LEU B O 1
ATOM 2185 N N . HIS B 1 122 ? -0.969 -23.031 -2.396 1 96.12 122 HIS B N 1
ATOM 2186 C CA . HIS B 1 122 ? 0.377 -23.516 -2.121 1 96.12 122 HIS B CA 1
ATOM 2187 C C . HIS B 1 122 ? 1.384 -22.375 -2.096 1 96.12 122 HIS B C 1
ATOM 2189 O O . HIS B 1 122 ? 2.248 -22.328 -1.218 1 96.12 122 HIS B O 1
ATOM 2195 N N . CYS B 1 123 ? 1.326 -21.484 -2.961 1 95.81 123 CYS B N 1
ATOM 2196 C CA . CYS B 1 123 ? 2.193 -20.312 -3.023 1 95.81 123 CYS B CA 1
ATOM 2197 C C . CYS B 1 123 ? 2.053 -19.469 -1.767 1 95.81 123 CYS B C 1
ATOM 2199 O O . CYS B 1 123 ? 3.051 -19.094 -1.152 1 95.81 123 CYS B O 1
ATOM 2201 N N . ALA B 1 124 ? 0.8 -19.188 -1.404 1 96.81 124 ALA B N 1
ATOM 2202 C CA . ALA B 1 124 ? 0.516 -18.391 -0.214 1 96.81 124 ALA B CA 1
ATOM 2203 C C . ALA B 1 124 ? 1.094 -19.047 1.036 1 96.81 124 ALA B C 1
ATOM 2205 O O . ALA B 1 124 ? 1.629 -18.359 1.913 1 96.81 124 ALA B O 1
ATOM 2206 N N . SER B 1 125 ? 0.948 -20.344 1.072 1 96.69 125 SER B N 1
ATOM 2207 C CA . SER B 1 125 ? 1.469 -21.094 2.211 1 96.69 125 SER B CA 1
ATOM 2208 C C . SER B 1 125 ? 2.994 -21.078 2.232 1 96.69 125 SER B C 1
ATOM 2210 O O . SER B 1 125 ? 3.604 -20.906 3.291 1 96.69 125 SER B O 1
ATOM 2212 N N . GLN B 1 126 ? 3.6 -21.219 1.146 1 96.12 126 GLN B N 1
ATOM 2213 C CA . GLN B 1 126 ? 5.055 -21.25 1.025 1 96.12 126 GLN B CA 1
ATOM 2214 C C . GLN B 1 126 ? 5.66 -19.906 1.435 1 96.12 126 GLN B C 1
ATOM 2216 O O . GLN B 1 126 ? 6.715 -19.875 2.076 1 96.12 126 GLN B O 1
ATOM 2221 N N . TYR B 1 127 ? 5.016 -18.844 1.092 1 96.19 127 TYR B N 1
ATOM 2222 C CA . TYR B 1 127 ? 5.598 -17.531 1.338 1 96.19 127 TYR B CA 1
ATOM 2223 C C . TYR B 1 127 ? 4.977 -16.891 2.57 1 96.19 127 TYR B C 1
ATOM 2225 O O . TYR B 1 127 ? 5.215 -15.711 2.844 1 96.19 127 TYR B O 1
ATOM 2233 N N . GLY B 1 128 ? 4.199 -17.516 3.213 1 96.06 128 GLY B N 1
ATOM 2234 C CA . GLY B 1 128 ? 3.748 -17.109 4.531 1 96.06 128 GLY B CA 1
ATOM 2235 C C . GLY B 1 128 ? 2.744 -15.969 4.484 1 96.06 128 GLY B C 1
ATOM 2236 O O . GLY B 1 128 ? 2.924 -14.945 5.148 1 96.06 128 GLY B O 1
ATOM 2237 N N . VAL B 1 129 ? 1.645 -16.125 3.836 1 96.62 129 VAL B N 1
ATOM 2238 C CA . VAL B 1 129 ? 0.541 -15.18 3.785 1 96.62 129 VAL B CA 1
ATOM 2239 C C . VAL B 1 129 ? -0.743 -15.844 4.27 1 96.62 129 VAL B C 1
ATOM 2241 O O . VAL B 1 129 ? -1.57 -16.281 3.465 1 96.62 129 VAL B O 1
ATOM 2244 N N . PRO B 1 130 ? -0.981 -15.82 5.531 1 95.69 130 PRO B N 1
ATOM 2245 C CA . PRO B 1 130 ? -2.064 -16.609 6.113 1 95.69 130 PRO B CA 1
ATOM 2246 C C . PRO B 1 130 ? -3.445 -16.172 5.629 1 95.69 130 PRO B C 1
ATOM 2248 O O . PRO B 1 130 ? -4.332 -17.016 5.445 1 95.69 130 PRO B O 1
ATOM 2251 N N . GLU B 1 131 ? -3.619 -14.93 5.492 1 95.75 131 GLU B N 1
ATOM 2252 C CA . GLU B 1 131 ? -4.93 -14.453 5.062 1 95.75 131 GLU B CA 1
ATOM 2253 C C . GLU B 1 131 ? -5.285 -14.984 3.676 1 95.75 131 GLU B C 1
ATOM 2255 O O . GLU B 1 131 ? -6.418 -15.406 3.439 1 95.75 131 GLU B O 1
ATOM 2260 N N . LEU B 1 132 ? -4.371 -14.984 2.83 1 95.94 132 LEU B N 1
ATOM 2261 C CA . LEU B 1 132 ? -4.621 -15.492 1.484 1 95.94 132 LEU B CA 1
ATOM 2262 C C . LEU B 1 132 ? -4.875 -17 1.51 1 95.94 132 LEU B C 1
ATOM 2264 O O . LEU B 1 132 ? -5.703 -17.5 0.75 1 95.94 132 LEU B O 1
ATOM 2268 N N . VAL B 1 133 ? -4.168 -17.719 2.352 1 96.12 133 VAL B N 1
ATOM 2269 C CA . VAL B 1 133 ? -4.41 -19.141 2.539 1 96.12 133 VAL B CA 1
ATOM 2270 C C . VAL B 1 133 ? -5.859 -19.375 2.955 1 96.12 133 VAL B C 1
ATOM 2272 O O . VAL B 1 133 ? -6.562 -20.203 2.361 1 96.12 133 VAL B O 1
ATOM 2275 N N . THR B 1 134 ? -6.254 -18.625 3.932 1 94.62 134 THR B N 1
ATOM 2276 C CA . THR B 1 134 ? -7.605 -18.766 4.457 1 94.62 134 THR B CA 1
ATOM 2277 C C . THR B 1 134 ? -8.641 -18.469 3.371 1 94.62 134 THR B C 1
ATOM 2279 O O . THR B 1 134 ? -9.609 -19.203 3.217 1 94.62 134 THR B O 1
ATOM 2282 N N . LEU B 1 135 ? -8.414 -17.422 2.617 1 93.19 135 LEU B N 1
ATOM 2283 C CA . LEU B 1 135 ? -9.344 -17.016 1.566 1 93.19 135 LEU B CA 1
ATOM 2284 C C . LEU B 1 135 ? -9.43 -18.078 0.479 1 93.19 135 LEU B C 1
ATOM 2286 O O . LEU B 1 135 ? -10.523 -18.453 0.043 1 93.19 135 LEU B O 1
ATOM 2290 N N . CYS B 1 136 ? -8.297 -18.609 0.061 1 93.56 136 CYS B N 1
ATOM 2291 C CA . CYS B 1 136 ? -8.273 -19.641 -0.972 1 93.56 136 CYS B CA 1
ATOM 2292 C C . CYS B 1 136 ? -8.93 -20.922 -0.477 1 93.56 136 CYS B C 1
ATOM 2294 O O . CYS B 1 136 ? -9.68 -21.562 -1.21 1 93.56 136 CYS B O 1
ATOM 2296 N N . ARG B 1 137 ? -8.578 -21.266 0.755 1 92.81 137 ARG B N 1
ATOM 2297 C CA . ARG B 1 137 ? -9.172 -22.469 1.337 1 92.81 137 ARG B CA 1
ATOM 2298 C C . ARG B 1 137 ? -10.688 -22.359 1.378 1 92.81 137 ARG B C 1
ATOM 2300 O O . ARG B 1 137 ? -11.391 -23.297 0.987 1 92.81 137 ARG B O 1
ATOM 2307 N N . ALA B 1 138 ? -11.164 -21.266 1.763 1 90.44 138 ALA B N 1
ATOM 2308 C CA . ALA B 1 138 ? -12.609 -21.047 1.827 1 90.44 138 ALA B CA 1
ATOM 2309 C C . ALA B 1 138 ? -13.234 -21.141 0.44 1 90.44 138 ALA B C 1
ATOM 2311 O O . ALA B 1 138 ? -14.305 -21.734 0.27 1 90.44 138 ALA B O 1
ATOM 2312 N N . ALA B 1 139 ? -12.617 -20.562 -0.479 1 88.75 139 ALA B N 1
ATOM 2313 C CA . ALA B 1 139 ? -13.125 -20.562 -1.847 1 88.75 139 ALA B CA 1
ATOM 2314 C C . ALA B 1 139 ? -13.188 -21.984 -2.41 1 88.75 139 ALA B C 1
ATOM 2316 O O . ALA B 1 139 ? -14.18 -22.359 -3.029 1 88.75 139 ALA B O 1
ATOM 2317 N N . VAL B 1 140 ? -12.172 -22.75 -2.203 1 88.19 140 VAL B N 1
ATOM 2318 C CA . VAL B 1 140 ? -12.094 -24.125 -2.697 1 88.19 140 VAL B CA 1
ATOM 2319 C C . VAL B 1 140 ? -13.156 -24.984 -2.023 1 88.19 140 VAL B C 1
ATOM 2321 O O . VAL B 1 140 ? -13.875 -25.719 -2.689 1 88.19 140 VAL B O 1
ATOM 2324 N N . VAL B 1 141 ? -13.273 -24.812 -0.755 1 88.62 141 VAL B N 1
ATOM 2325 C CA . VAL B 1 141 ? -14.242 -25.594 0.003 1 88.62 141 VAL B CA 1
ATOM 2326 C C . VAL B 1 141 ? -15.656 -25.266 -0.46 1 88.62 141 VAL B C 1
ATOM 2328 O O . VAL B 1 141 ? -16.484 -26.156 -0.641 1 88.62 141 VAL B O 1
ATOM 2331 N N . ARG B 1 142 ? -15.891 -23.984 -0.667 1 85.06 142 ARG B N 1
ATOM 2332 C CA . ARG B 1 142 ? -17.203 -23.562 -1.138 1 85.06 142 ARG B CA 1
ATOM 2333 C C . ARG B 1 142 ? -17.5 -24.125 -2.52 1 85.06 142 ARG B C 1
ATOM 2335 O O . ARG B 1 142 ? -18.625 -24.531 -2.799 1 85.06 142 ARG B O 1
ATOM 2342 N N . SER B 1 143 ? -16.594 -24.141 -3.344 1 82.56 143 SER B N 1
ATOM 2343 C CA . SER B 1 143 ? -16.781 -24.609 -4.711 1 82.56 143 SER B CA 1
ATOM 2344 C C . SER B 1 143 ? -17.047 -26.109 -4.742 1 82.56 143 SER B C 1
ATOM 2346 O O . SER B 1 143 ? -17.703 -26.625 -5.66 1 82.56 143 SER B O 1
ATOM 2348 N N . LEU B 1 144 ? -16.547 -26.875 -3.842 1 82.44 144 LEU B N 1
ATOM 2349 C CA . LEU B 1 144 ? -16.703 -28.312 -3.795 1 82.44 144 LEU B CA 1
ATOM 2350 C C . LEU B 1 144 ? -17.984 -28.703 -3.053 1 82.44 144 LEU B C 1
ATOM 2352 O O . LEU B 1 144 ? -18.359 -29.875 -3.023 1 82.44 144 LEU B O 1
ATOM 2356 N N . GLY B 1 145 ? -18.734 -27.719 -2.656 1 77.12 145 GLY B N 1
ATOM 2357 C CA . GLY B 1 145 ? -19.984 -27.984 -1.977 1 77.12 145 GLY B CA 1
ATOM 2358 C C . GLY B 1 145 ? -19.812 -28.516 -0.567 1 77.12 145 GLY B C 1
ATOM 2359 O O . GLY B 1 145 ? -20.719 -29.141 -0.015 1 77.12 145 GLY B O 1
ATOM 2360 N N . PHE B 1 146 ? -18.625 -28.516 -0.039 1 64.5 146 PHE B N 1
ATOM 2361 C CA . PHE B 1 146 ? -18.406 -28.984 1.325 1 64.5 146 PHE B CA 1
ATOM 2362 C C . PHE B 1 146 ? -18.906 -27.953 2.336 1 64.5 146 PHE B C 1
ATOM 2364 O O . PHE B 1 146 ? -18.766 -26.75 2.115 1 64.5 146 PHE B O 1
ATOM 2371 N N . SER B 1 147 ? -20.031 -28.125 2.971 1 57 147 SER B N 1
ATOM 2372 C CA . SER B 1 147 ? -20.453 -27.234 4.059 1 57 147 SER B CA 1
ATOM 2373 C C . SER B 1 147 ? -19.375 -27.141 5.133 1 57 147 SER B C 1
ATOM 2375 O O . SER B 1 147 ? -18.672 -28.125 5.406 1 57 147 SER B O 1
ATOM 2377 N N . GLU B 1 148 ? -18.672 -26.031 5.426 1 54.59 148 GLU B N 1
ATOM 2378 C CA . GLU B 1 148 ? -17.719 -25.891 6.52 1 54.59 148 GLU B CA 1
ATOM 2379 C C . GLU B 1 148 ? -18.109 -26.75 7.711 1 54.59 148 GLU B C 1
ATOM 2381 O O . GLU B 1 148 ? -17.25 -27.188 8.484 1 54.59 148 GLU B O 1
ATOM 2386 N N . GLY B 1 149 ? -19.328 -27.047 8.078 1 48.62 149 GLY B N 1
ATOM 2387 C CA . GLY B 1 149 ? -19.828 -27.812 9.203 1 48.62 149 GLY B CA 1
ATOM 2388 C C . GLY B 1 149 ? -19.547 -29.297 9.086 1 48.62 149 GLY B C 1
ATOM 2389 O O . GLY B 1 149 ? -19.797 -30.062 10.023 1 48.62 149 GLY B O 1
ATOM 2390 N N . GLY B 1 150 ? -19.25 -29.859 7.949 1 45.78 150 GLY B N 1
ATOM 2391 C CA . GLY B 1 150 ? -19.328 -31.297 7.793 1 45.78 150 GLY B CA 1
ATOM 2392 C C . GLY B 1 150 ? -18.109 -32.031 8.344 1 45.78 150 GLY B C 1
ATOM 2393 O O . GLY B 1 150 ? -18.094 -33.25 8.438 1 45.78 150 GLY B O 1
ATOM 2394 N N . PHE B 1 151 ? -16.875 -31.484 8.398 1 44.81 151 PHE B N 1
ATOM 2395 C CA . PHE B 1 151 ? -15.75 -32.344 8.82 1 44.81 151 PHE B CA 1
ATOM 2396 C C . PHE B 1 151 ? -15.773 -32.562 10.328 1 44.81 151 PHE B C 1
ATOM 2398 O O . PHE B 1 151 ? -14.828 -33.125 10.891 1 44.81 151 PHE B O 1
ATOM 2405 N N . ALA B 1 152 ? -16.609 -32 11.148 1 41.38 152 ALA B N 1
ATOM 2406 C CA . ALA B 1 152 ? -16.625 -32.375 12.562 1 41.38 152 ALA B CA 1
ATOM 2407 C C . ALA B 1 152 ? -16.938 -33.875 12.727 1 41.38 152 ALA B C 1
ATOM 2409 O O . ALA B 1 152 ? -16.906 -34.406 13.844 1 41.38 152 ALA B O 1
ATOM 2410 N N . GLY B 1 153 ? -17.453 -34.469 11.719 1 38.34 153 GLY B N 1
ATOM 2411 C CA . GLY B 1 153 ? -17.844 -35.844 11.977 1 38.34 153 GLY B CA 1
ATOM 2412 C C . GLY B 1 153 ? -16.672 -36.812 12.07 1 38.34 153 GLY B C 1
ATOM 2413 O O . GLY B 1 153 ? -16.812 -37.969 12.484 1 38.34 153 GLY B O 1
ATOM 2414 N N . VAL B 1 154 ? -15.523 -36.656 11.43 1 39.88 154 VAL B N 1
ATOM 2415 C CA . VAL B 1 154 ? -14.664 -37.844 11.469 1 39.88 154 VAL B CA 1
ATOM 2416 C C . VAL B 1 154 ? -13.844 -37.844 12.758 1 39.88 154 VAL B C 1
ATOM 2418 O O . VAL B 1 154 ? -13.102 -38.781 13.039 1 39.88 154 VAL B O 1
ATOM 2421 N N . GLY B 1 155 ? -13.617 -36.625 13.406 1 32.91 155 GLY B N 1
ATOM 2422 C CA . GLY B 1 155 ? -12.789 -36.75 14.594 1 32.91 155 GLY B CA 1
ATOM 2423 C C . GLY B 1 155 ? -13.555 -37.25 15.797 1 32.91 155 GLY B C 1
ATOM 2424 O O . GLY B 1 155 ? -13 -37.344 16.891 1 32.91 155 GLY B O 1
ATOM 2425 N N . SER B 1 156 ? -14.828 -37.469 15.758 1 26.62 156 SER B N 1
ATOM 2426 C CA . SER B 1 156 ? -15.188 -38.125 17 1 26.62 156 SER B CA 1
ATOM 2427 C C . SER B 1 156 ? -14.758 -39.594 17 1 26.62 156 SER B C 1
ATOM 2429 O O . SER B 1 156 ? -14.703 -40.219 15.945 1 26.62 156 SER B O 1
#

pLDDT: mean 86.28, std 16.66, range [26.28, 98.56]

Radius of gyration: 22.64 Å; Cα contacts (8 Å, |Δi|>4): 419; chains: 2; bounding box: 52×70×48 Å

Nearest PDB structures (foldseek):
  6w68-assembly1_A-2  TM=8.096E-01  e=3.072E-07  Homo sapiens
  6w69-assembly1_A-2  TM=8.137E-01  e=3.684E-07  Homo sapiens
  7x4x-assembly2_C  TM=8.186E-01  e=4.418E-07  Homo sapiens
  4cxj-assembly1_A-2  TM=7.623E-01  e=6.750E-07  Homo sapiens
  9ety-assembly1_A  TM=7.741E-01  e=2.266E-06  Homo sapiens

Foldseek 3Di:
DQPPPPPCVVVVPDQLSVLVCCQVRVNDPFQAKEWEDDPNDTDIGGDHLVLLLVQFVQSVCQCPNPPHDVNHHYDYDYDDDPVLVVQVSSCSRRVDHPDLDDPPPDPVVLVVVLVSLVRNLVVCVVRPHVVSVVVSVVSNCVSVVNDPPPPVPPPD/DLPPPPPCVVVVPDQLSVLVCCQVRVNDPFQAKEWEDDPNDTDIGGDHLVLLLVQFVQSVCQCPNPPHDVNHHYDYDYDDDPVLVVQVSSCSRRVDHPDLDDPPPDPVVLVVVLVSLVRNLVVCVVRPRVVSVVVSVVSNCVSVVNDPPPPVPPVD

Organism: Ramazzottius varieornatus (NCBI:txid947166)

Secondary structure (DSSP, 8-state):
-----TTGGGG--SHHHHHHHHHHH-SS--SEEEEEEETTEEEEEEE-HHHHHHH-HHHHHHHHSTT--TT--EEEEES--HHHHHHHHHHHHH-----S-----SHHHHHHHHHHHHHHHHHHHHTT-HHHHHHHHHHHHHHTT--GGGGGGT--/-----TTGGGG--SHHHHHHHHHHH-SS--SEEEEEEETTEEEEEEE-HHHHHHH-HHHHHHHHSTT--TT--EEEEES--HHHHHHHHHHHHH-----S-----SHHHHHHHHHHHHHHHHHHHHTT-HHHHHHHHHHHHHHTT--GGGGGGS--

InterPro domains:
  IPR000210 BTB/POZ domain [PF00651] (30-142)
  IPR000210 BTB/POZ domain [PS50097] (30-96)
  IPR000210 BTB/POZ domain [SM00225] (30-144)
  IPR011333 SKP1/BTB/POZ domain superfamily [G3DSA:3.30.710.10] (2-145)
  IPR011333 SKP1/BTB/POZ domain superfamily [SSF54695] (22-140)

Solvent-accessible surface area (backbone atoms only — not comparable to full-atom values): 17331 Å² total; per-residue (Å²): 124,84,72,80,64,78,56,52,37,64,76,33,77,44,54,37,48,27,30,45,46,37,69,74,66,41,82,56,80,59,61,31,32,36,34,19,42,41,96,90,44,76,44,77,45,69,38,49,60,66,48,41,34,49,41,11,44,50,44,27,45,54,63,63,31,95,82,32,54,90,76,59,45,70,45,78,40,76,85,38,46,62,68,43,52,48,49,53,47,38,28,48,40,28,65,40,65,81,74,73,78,63,84,60,84,44,70,65,57,44,55,53,48,50,50,51,43,50,51,37,30,51,50,26,57,73,39,46,25,56,56,57,29,52,52,40,50,50,41,52,39,54,73,71,67,51,60,88,77,63,69,70,64,72,78,107,124,83,72,80,65,78,58,54,37,65,76,32,75,44,56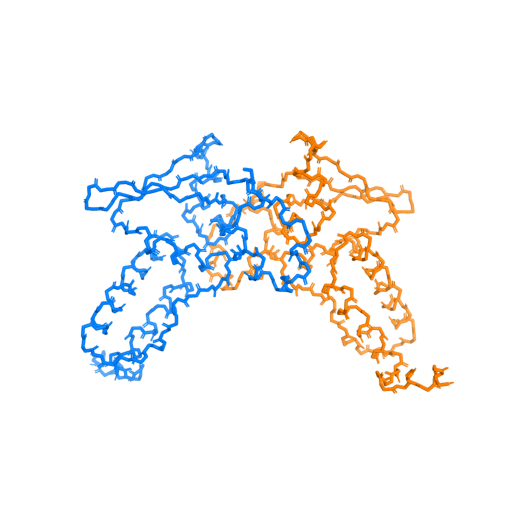,37,48,27,30,46,47,37,67,74,66,42,83,57,79,60,59,32,30,34,36,20,43,40,96,88,43,74,44,77,46,70,38,49,61,68,49,40,35,50,40,12,44,50,44,27,46,53,62,62,33,94,82,32,54,88,77,59,46,70,45,80,39,76,83,38,45,62,68,43,52,46,47,53,48,38,27,48,39,30,64,38,65,80,74,70,77,62,86,61,84,44,72,64,58,43,54,52,47,50,50,52,43,50,51,38,31,51,50,25,58,74,39,45,26,56,55,57,28,53,52,38,51,52,40,52,38,55,73,70,65,52,61,89,76,60,69,70,62,71,76,105

Sequence (312 aa):
MKKCNWGWQGSAKKLADRGAYLLKNLPFPADIVFECDHDGVVETIPAHKIFLVIGSEVFEAMFCGLNADPLMSKVAISNYSKATFQAFLDFLYADQHPSFERDWTNADSQSNWLFEMMELLHCASQYGVPELVTLCRAAVVRSLGFSEGGFAGVGSMKKCNWGWQGSAKKLADRGAYLLKNLPFPADIVFECDHDGVVETIPAHKIFLVIGSEVFEAMFCGLNADPLMSKVAISNYSKATFQAFLDFLYADQHPSFERDWTNADSQSNWLFEMMELLHCASQYGVPELVTLCRAAVVRSLGFSEGGFAGVGS